Protein AF-A0A2G5UUX1-F1 (afdb_monomer_lite)

pLDDT: mean 92.78, std 3.65, range [79.94, 97.56]

Radius of gyration: 23.16 Å; chains: 1; bounding box: 45×52×59 Å

Organism: NCBI:txid1611254

InterPro domains:
  IPR014729 Rossmann-like alpha/beta/alpha sandwich fold [G3DSA:3.40.50.620] (133-205)
  IPR056596 FAD synthase, middle domain [PF24102] (56-131)

Foldseek 3Di:
DKDWAWFADPPPRDIDPDTWIDDPLDTHFDPPVVRNVRNCVRCVCVNQPPVNDQAKDKDKWFFQDACVVCVVVVVVLCVVCVVQAKDKDWDADPPDPQGGIMIMIMGSDPVSVVVSVVSVCVSQPVTTTDDDPCCLPPVQVVVVVVLVCCCPVVVVVVVSVVVVVLLVVLLVVCVVDPPVPDDQDCPPDPVSVVVVSSNSNNVVD

Sequence (205 aa):
MSQLLWGTQKVDGRVSTFPVVRVANVVALPGVPKFCERAFDELQDQLFPVEERQSMFFDTIYTDLDEFDFSRRLADVAARFEEQNVQIGSYPELKNKFFKTKLTIETESAESMEAVRIALKELLVGHIVYYDSHAWTDTVAKWRAFKKRELVEAKNVDFVRKLEEAEKIVEDIVERYPLDQIALSFNGGKDCTVLLHLLRLKVDE

Secondary structure (DSSP, 8-state):
-EEEE--B-TTT-PBPSSPEEEETTEEE--SSHHHHHHHHHHHHHHHS-GGGPPP-EEEEEEESS-HHHHHHHHHHHHHHTGGGT-EEEEEE-TT-SS-SEEEEEEES-HHHHHHHHHHHHHHTTTTEE---TTTTSSHHHHHHHHHHHHHHTS--HHHHHHHHHHHHHHHHHHHHS-GGG------S-HHHHHHHHHHHHHHH-

Structure (mmCIF, N/CA/C/O backbone):
data_AF-A0A2G5UUX1-F1
#
_entry.id   AF-A0A2G5UUX1-F1
#
loop_
_atom_site.group_PDB
_atom_site.id
_atom_site.type_symbol
_atom_site.label_atom_id
_atom_site.label_alt_id
_atom_site.label_comp_id
_atom_site.label_asym_id
_atom_site.label_entity_id
_atom_site.label_seq_id
_atom_site.pdbx_PDB_ins_code
_atom_site.Cartn_x
_atom_site.Cartn_y
_atom_site.Cartn_z
_atom_site.occupancy
_atom_site.B_iso_or_equiv
_atom_site.auth_seq_id
_atom_site.auth_comp_id
_atom_site.auth_asym_id
_atom_site.auth_atom_id
_atom_site.pdbx_PDB_model_num
ATOM 1 N N . MET A 1 1 ? 4.733 -29.248 -29.992 1.00 79.94 1 MET A N 1
ATOM 2 C CA . MET A 1 1 ? 4.113 -30.357 -29.231 1.00 79.94 1 MET A CA 1
ATOM 3 C C . MET A 1 1 ? 3.101 -29.750 -28.265 1.00 79.94 1 MET A C 1
ATOM 5 O O . MET A 1 1 ? 3.407 -28.706 -27.695 1.00 79.94 1 MET A O 1
ATOM 9 N N . SER A 1 2 ? 1.898 -30.317 -28.161 1.00 91.19 2 SER A N 1
ATOM 10 C CA . SER A 1 2 ? 0.847 -29.864 -27.238 1.00 91.19 2 SER A CA 1
ATOM 11 C C . SER A 1 2 ? 0.887 -30.667 -25.938 1.00 91.19 2 SER A C 1
ATOM 13 O O . SER A 1 2 ? 1.108 -31.875 -25.981 1.00 91.19 2 SER A O 1
ATOM 15 N N . GLN A 1 3 ? 0.646 -30.020 -24.802 1.00 95.06 3 GLN A N 1
ATOM 16 C CA . GLN A 1 3 ? 0.650 -30.629 -23.473 1.00 95.06 3 GLN A CA 1
ATOM 17 C C . GLN A 1 3 ? -0.507 -30.082 -22.629 1.00 95.06 3 GLN A C 1
ATOM 19 O O . GLN A 1 3 ? -0.872 -28.915 -22.749 1.00 95.06 3 GLN A O 1
ATOM 24 N N . LEU A 1 4 ? -1.056 -30.927 -21.756 1.00 94.19 4 LEU A N 1
ATOM 25 C CA . LEU A 1 4 ? -1.967 -30.513 -20.691 1.00 94.19 4 LEU A CA 1
ATOM 26 C C . LEU A 1 4 ? -1.161 -30.199 -19.427 1.00 94.19 4 LEU A C 1
ATOM 28 O O . LEU A 1 4 ? -0.394 -31.042 -18.959 1.00 94.19 4 LEU A O 1
ATOM 32 N N . LEU A 1 5 ? -1.334 -28.994 -18.896 1.00 94.00 5 LEU A N 1
ATOM 33 C CA . LEU A 1 5 ? -0.771 -28.548 -17.628 1.00 94.00 5 LEU A CA 1
ATOM 34 C C . LEU A 1 5 ? -1.827 -28.683 -16.537 1.00 94.00 5 LEU A C 1
ATOM 36 O O . LEU A 1 5 ? -2.960 -28.228 -16.703 1.00 94.00 5 LEU A O 1
ATOM 40 N N . TRP A 1 6 ? -1.447 -29.292 -15.421 1.00 93.94 6 TRP A N 1
ATOM 41 C CA . TRP A 1 6 ? -2.326 -29.504 -14.278 1.00 93.94 6 TRP A CA 1
ATOM 42 C C . TRP A 1 6 ? -1.834 -28.649 -13.119 1.00 93.94 6 TRP A C 1
ATOM 44 O O . TRP A 1 6 ? -0.710 -28.827 -12.655 1.00 93.94 6 TRP A O 1
ATOM 54 N N . GLY A 1 7 ? -2.663 -27.698 -12.694 1.00 89.62 7 GLY A N 1
ATOM 55 C CA . GLY A 1 7 ? -2.360 -26.826 -11.565 1.00 89.62 7 GLY A CA 1
ATOM 56 C C . GLY A 1 7 ? -2.456 -27.559 -10.230 1.00 89.62 7 GLY A C 1
ATOM 57 O O . GLY A 1 7 ? -3.168 -28.559 -10.122 1.00 89.62 7 GLY A O 1
ATOM 58 N N . THR A 1 8 ? -1.779 -27.043 -9.209 1.00 89.81 8 THR A N 1
ATOM 59 C CA . THR A 1 8 ? -1.881 -27.537 -7.829 1.00 89.81 8 THR A CA 1
ATOM 60 C C . THR A 1 8 ? -2.400 -26.419 -6.936 1.00 89.81 8 THR A C 1
ATOM 62 O O . THR A 1 8 ? -1.819 -25.339 -6.884 1.00 89.81 8 THR A O 1
ATOM 65 N N . GLN A 1 9 ? -3.496 -26.665 -6.219 1.00 84.75 9 GLN A N 1
ATOM 66 C CA . GLN A 1 9 ? -4.064 -25.697 -5.284 1.00 84.75 9 GLN A CA 1
ATOM 67 C C . GLN A 1 9 ? -3.117 -25.468 -4.109 1.00 84.75 9 GLN A C 1
ATOM 69 O O . GLN A 1 9 ? -2.777 -26.404 -3.391 1.00 84.75 9 GLN A O 1
ATOM 74 N N . LYS A 1 10 ? -2.741 -24.211 -3.861 1.00 81.25 10 LYS A N 1
ATOM 75 C CA . LYS A 1 10 ? -1.845 -23.856 -2.749 1.00 81.25 10 LYS A CA 1
ATOM 76 C C . LYS A 1 10 ? -2.452 -24.084 -1.363 1.00 81.25 10 LYS A C 1
ATOM 78 O O . LYS A 1 10 ? -1.713 -24.265 -0.405 1.00 81.25 10 LYS A O 1
ATOM 83 N N . VAL A 1 11 ? -3.782 -24.073 -1.253 1.00 80.31 11 VAL A N 1
ATOM 84 C CA . VAL A 1 11 ? -4.490 -24.182 0.035 1.00 80.31 11 VAL A CA 1
ATOM 85 C C . VAL A 1 11 ? -4.439 -25.603 0.602 1.00 80.31 11 VAL A C 1
ATOM 87 O O . VAL A 1 11 ? -4.232 -25.776 1.798 1.00 80.31 11 VAL A O 1
ATOM 90 N N . ASP A 1 12 ? -4.646 -26.619 -0.238 1.00 86.25 12 ASP A N 1
ATOM 91 C CA . ASP A 1 12 ? -4.802 -28.013 0.200 1.00 86.25 12 ASP A CA 1
ATOM 92 C C . ASP A 1 12 ? -3.979 -29.024 -0.619 1.00 86.25 12 ASP A C 1
ATOM 94 O O . ASP A 1 12 ? -4.073 -30.231 -0.392 1.00 86.25 12 ASP A O 1
ATOM 98 N N . GLY A 1 13 ? -3.172 -28.552 -1.574 1.00 85.44 13 GLY A N 1
ATOM 99 C CA . GLY A 1 13 ? -2.327 -29.384 -2.430 1.00 85.44 13 GLY A CA 1
ATOM 100 C C . GLY A 1 13 ? -3.093 -30.203 -3.471 1.00 85.44 13 GLY A C 1
ATOM 101 O O . GLY A 1 13 ? -2.495 -31.057 -4.129 1.00 85.44 13 GLY A O 1
ATOM 102 N N . ARG A 1 14 ? -4.407 -29.999 -3.640 1.00 87.69 14 ARG A N 1
ATOM 103 C CA . ARG A 1 14 ? -5.189 -30.775 -4.608 1.00 87.69 14 ARG A CA 1
ATOM 104 C C . ARG A 1 14 ? -4.885 -30.348 -6.035 1.00 87.69 14 ARG A C 1
ATOM 106 O O . ARG A 1 14 ? -4.893 -29.163 -6.363 1.00 87.69 14 ARG A O 1
ATOM 113 N N . VAL A 1 15 ? -4.718 -31.340 -6.903 1.00 87.19 15 VAL A N 1
ATOM 114 C CA . VAL A 1 15 ? -4.602 -31.119 -8.346 1.00 87.19 15 VAL A CA 1
ATOM 115 C C . VAL A 1 15 ? -5.897 -30.499 -8.875 1.00 87.19 15 VAL A C 1
ATOM 117 O O . VAL A 1 15 ? -7.000 -30.880 -8.472 1.00 87.19 15 VAL A O 1
ATOM 120 N N . SER A 1 16 ? -5.757 -29.519 -9.760 1.00 86.81 16 SER A N 1
ATOM 121 C CA . SER A 1 16 ? -6.872 -28.841 -10.406 1.00 86.81 16 SER A CA 1
ATOM 122 C C . SER A 1 16 ? -7.723 -29.829 -11.199 1.00 86.81 16 SER A C 1
ATOM 124 O O . SER A 1 16 ? -7.222 -30.778 -11.800 1.00 86.81 16 SER A O 1
ATOM 126 N N . THR A 1 17 ? -9.033 -29.606 -11.214 1.00 85.38 17 THR A N 1
ATOM 127 C CA . THR A 1 17 ? -9.977 -30.478 -11.933 1.00 85.38 17 THR A CA 1
ATOM 128 C C . THR A 1 17 ? -9.978 -30.228 -13.438 1.00 85.38 17 THR A C 1
ATOM 130 O O . THR A 1 17 ? -10.385 -31.105 -14.200 1.00 85.38 17 THR A O 1
ATOM 133 N N . PHE A 1 18 ? -9.499 -29.061 -13.872 1.00 85.69 18 PHE A N 1
ATOM 134 C CA . PHE A 1 18 ? -9.455 -28.660 -15.272 1.00 85.69 18 PHE A CA 1
ATOM 135 C C . PHE A 1 18 ? -8.015 -28.324 -15.681 1.00 85.69 18 PHE A C 1
ATOM 137 O O . PHE A 1 18 ? -7.389 -27.481 -15.035 1.00 85.69 18 PHE A O 1
ATOM 144 N N . PRO A 1 19 ? -7.478 -28.950 -16.744 1.00 91.25 19 PRO A N 1
ATOM 145 C CA . PRO A 1 19 ? -6.141 -28.644 -17.225 1.00 91.25 19 PRO A CA 1
ATOM 146 C C . PRO A 1 19 ? -6.123 -27.376 -18.084 1.00 91.25 19 PRO A C 1
ATOM 148 O O . PRO A 1 19 ? -7.104 -27.034 -18.748 1.00 91.25 19 PRO A O 1
ATOM 151 N N . VAL A 1 20 ? -4.960 -26.735 -18.150 1.00 94.56 20 VAL A N 1
ATOM 152 C CA . VAL A 1 20 ? -4.656 -25.659 -19.101 1.00 94.56 20 VAL A CA 1
ATOM 153 C C . VAL A 1 20 ? -3.854 -26.231 -20.268 1.00 94.56 20 VAL A C 1
ATOM 155 O O . VAL A 1 20 ? -2.943 -27.036 -20.080 1.00 94.56 20 VAL A O 1
ATOM 158 N N . VAL A 1 21 ? -4.178 -25.830 -21.496 1.00 94.81 21 VAL A N 1
ATOM 159 C CA . VAL A 1 21 ? -3.483 -26.319 -22.695 1.00 94.81 21 VAL A CA 1
ATOM 160 C C . VAL A 1 21 ? -2.252 -25.458 -22.974 1.00 94.81 21 VAL A C 1
ATOM 162 O O . VAL A 1 21 ? -2.359 -24.237 -23.096 1.00 94.81 21 VAL A O 1
ATOM 165 N N . ARG A 1 22 ? -1.094 -26.104 -23.145 1.00 95.00 22 ARG A N 1
ATOM 166 C CA . ARG A 1 22 ? 0.138 -25.492 -23.652 1.00 95.00 22 ARG A CA 1
ATOM 167 C C . ARG A 1 22 ? 0.478 -26.035 -25.035 1.00 95.00 22 ARG A C 1
ATOM 169 O O . ARG A 1 22 ? 0.525 -27.247 -25.239 1.00 95.00 22 ARG A O 1
ATOM 176 N N . VAL A 1 23 ? 0.783 -25.150 -25.975 1.00 94.94 23 VAL A N 1
ATOM 177 C CA . VAL A 1 23 ? 1.320 -25.490 -27.297 1.00 94.94 23 VAL A CA 1
ATOM 178 C C . VAL A 1 23 ? 2.610 -24.708 -27.489 1.00 94.94 23 VAL A C 1
ATOM 180 O O . VAL A 1 23 ? 2.579 -23.489 -27.621 1.00 94.94 23 VAL A O 1
ATOM 183 N N . ALA A 1 24 ? 3.746 -25.411 -27.500 1.00 90.50 24 ALA A N 1
ATOM 184 C CA . ALA A 1 24 ? 5.066 -24.773 -27.462 1.00 90.50 24 ALA A CA 1
ATOM 185 C C . ALA A 1 24 ? 5.166 -23.769 -26.290 1.00 90.50 24 ALA A C 1
ATOM 187 O O . ALA A 1 24 ? 5.010 -24.180 -25.142 1.00 90.50 24 ALA A O 1
ATOM 188 N N . ASN A 1 25 ? 5.393 -22.483 -26.565 1.00 89.12 25 ASN A N 1
ATOM 189 C CA . ASN A 1 25 ? 5.473 -21.402 -25.577 1.00 89.12 25 ASN A CA 1
ATOM 190 C C . ASN A 1 25 ? 4.138 -20.662 -25.351 1.00 89.12 25 ASN A C 1
ATOM 192 O O . ASN A 1 25 ? 4.116 -19.642 -24.671 1.00 89.12 25 ASN A O 1
ATOM 196 N N . VAL A 1 26 ? 3.030 -21.143 -25.923 1.00 93.12 26 VAL A N 1
ATOM 197 C CA . VAL A 1 26 ? 1.705 -20.524 -25.790 1.00 93.12 26 VAL A CA 1
ATOM 198 C C . VAL A 1 26 ? 0.869 -21.303 -24.783 1.00 93.12 26 VAL A C 1
ATOM 200 O O . VAL A 1 26 ? 0.695 -22.514 -24.924 1.00 93.12 26 VAL A O 1
ATOM 203 N N . VAL A 1 27 ? 0.323 -20.606 -23.787 1.00 94.38 27 VAL A N 1
ATOM 204 C CA . VAL A 1 27 ? -0.514 -21.172 -22.720 1.00 94.38 27 VAL A CA 1
ATOM 205 C C . VAL A 1 27 ? -1.900 -20.537 -22.793 1.00 94.38 27 VAL A C 1
ATOM 207 O O . VAL A 1 27 ? -2.038 -19.322 -22.687 1.00 94.38 27 VAL A O 1
ATOM 210 N N . ALA A 1 28 ? -2.933 -21.353 -23.002 1.00 94.25 28 ALA A N 1
ATOM 211 C CA . ALA A 1 28 ? -4.305 -20.887 -23.191 1.00 94.25 28 ALA A CA 1
ATOM 212 C C . ALA A 1 28 ? -5.069 -20.852 -21.858 1.00 94.25 28 ALA A C 1
ATOM 214 O O . ALA A 1 28 ? -5.700 -21.837 -21.472 1.00 94.25 28 ALA A O 1
ATOM 215 N N . LEU A 1 29 ? -5.001 -19.722 -21.149 1.00 94.19 29 LEU A N 1
ATOM 216 C CA . LEU A 1 29 ? -5.705 -19.527 -19.878 1.00 94.19 29 LEU A CA 1
ATOM 217 C C . LEU A 1 29 ? -7.225 -19.319 -20.071 1.00 94.19 29 LEU A C 1
ATOM 219 O O . LEU A 1 29 ? -7.659 -18.857 -21.131 1.00 94.19 29 LEU A O 1
ATOM 223 N N . PRO A 1 30 ? -8.053 -19.641 -19.058 1.00 92.81 30 PRO A N 1
ATOM 224 C CA . PRO A 1 30 ? -9.496 -19.412 -19.108 1.00 92.81 30 PRO A CA 1
ATOM 225 C C . PRO A 1 30 ? -9.858 -17.939 -19.338 1.00 92.81 30 PRO A C 1
ATOM 227 O O . PRO A 1 30 ? -9.279 -17.049 -18.727 1.00 92.81 30 PRO A O 1
ATOM 230 N N . GLY A 1 31 ? -10.885 -17.676 -20.151 1.00 93.06 31 GLY A N 1
ATOM 231 C CA . GLY A 1 31 ? -11.322 -16.301 -20.437 1.00 93.06 31 GLY A CA 1
ATOM 232 C C . GLY A 1 31 ? -12.065 -15.602 -19.289 1.00 93.06 31 GLY A C 1
ATOM 233 O O . GLY A 1 31 ? -12.184 -14.381 -19.290 1.00 93.06 31 GLY A O 1
ATOM 234 N N . VAL A 1 32 ? -12.578 -16.349 -18.306 1.00 94.38 32 VAL A N 1
ATOM 235 C CA . VAL A 1 32 ? -13.240 -15.767 -17.126 1.00 94.38 32 VAL A CA 1
ATOM 236 C C . VAL A 1 32 ? -12.160 -15.336 -16.124 1.00 94.38 32 VAL A C 1
ATOM 238 O O . VAL A 1 32 ? -11.434 -16.218 -15.659 1.00 94.38 32 VAL A O 1
ATOM 241 N N . PRO A 1 33 ? -12.075 -14.049 -15.720 1.00 94.56 33 PRO A N 1
ATOM 242 C CA . PRO A 1 33 ? -10.978 -13.531 -14.891 1.00 94.56 33 PRO A CA 1
ATOM 243 C C . PRO A 1 33 ? -10.698 -14.356 -13.632 1.00 94.56 33 PRO A C 1
ATOM 245 O O . PRO A 1 33 ? -9.576 -14.799 -13.427 1.00 94.56 33 PRO A O 1
ATOM 248 N N . LYS A 1 34 ? -11.743 -14.707 -12.871 1.00 92.56 34 LYS A N 1
ATOM 249 C CA . LYS A 1 34 ? -11.620 -15.537 -11.661 1.00 92.56 34 LYS A CA 1
ATOM 250 C C . LYS A 1 34 ? -10.973 -16.907 -11.917 1.00 92.56 34 LYS A C 1
ATOM 252 O O . LYS A 1 34 ? -10.273 -17.432 -11.056 1.00 92.56 34 LYS A O 1
ATOM 257 N N . PHE A 1 35 ? -11.233 -17.522 -13.072 1.00 91.50 35 PHE A N 1
ATOM 258 C CA . PHE A 1 35 ? -10.617 -18.801 -13.438 1.00 91.50 35 PHE A CA 1
ATOM 259 C C . PHE A 1 35 ? -9.215 -18.616 -14.013 1.00 91.50 35 PHE A C 1
ATOM 261 O O . PHE A 1 35 ? -8.372 -19.476 -13.790 1.00 91.50 35 PHE A O 1
ATOM 268 N N . CYS A 1 36 ? -8.958 -17.504 -14.703 1.00 93.25 36 CYS A N 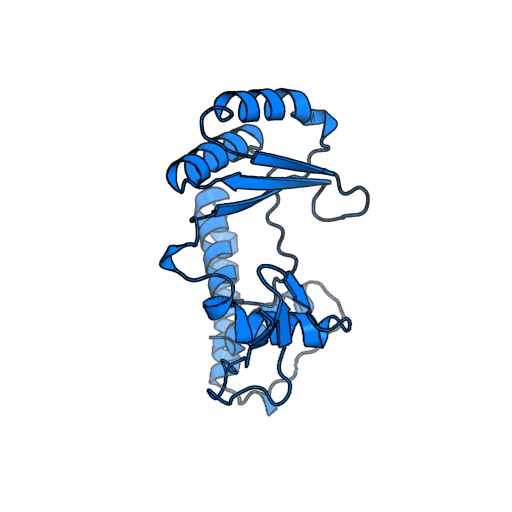1
ATOM 269 C CA . CYS A 1 36 ? -7.620 -17.120 -15.141 1.00 93.25 36 CYS A CA 1
ATOM 270 C C . CYS A 1 36 ? -6.683 -16.924 -13.942 1.00 93.25 36 CYS A C 1
ATOM 272 O O . CYS A 1 36 ? -5.655 -17.586 -13.870 1.00 93.25 36 CYS A O 1
ATOM 274 N N . GLU A 1 37 ? -7.080 -16.095 -12.971 1.00 93.00 37 GLU A N 1
ATOM 275 C CA . GLU A 1 37 ? -6.326 -15.818 -11.740 1.00 93.00 37 GLU A CA 1
ATOM 276 C C . GLU A 1 37 ? -6.022 -17.103 -10.973 1.00 93.00 37 GLU A C 1
ATOM 278 O O . GLU A 1 37 ? -4.878 -17.364 -10.609 1.00 93.00 37 GLU A O 1
ATOM 283 N N . ARG A 1 38 ? -7.041 -17.949 -10.789 1.00 90.62 38 ARG A N 1
ATOM 284 C CA . ARG A 1 38 ? -6.882 -19.247 -10.135 1.00 90.62 38 ARG A CA 1
ATOM 285 C C . ARG A 1 38 ? -5.919 -20.160 -10.895 1.00 90.62 38 ARG A C 1
ATOM 287 O O . ARG A 1 38 ? -5.028 -20.736 -10.284 1.00 90.62 38 ARG A O 1
ATOM 294 N N . ALA A 1 39 ? -6.094 -20.305 -12.208 1.00 92.44 39 ALA A N 1
ATOM 295 C CA . ALA A 1 39 ? -5.226 -21.150 -13.023 1.00 92.44 39 ALA A CA 1
ATOM 296 C C . ALA A 1 39 ? -3.779 -20.641 -13.017 1.00 92.44 39 ALA A C 1
ATOM 298 O O . ALA A 1 39 ? -2.856 -21.445 -12.945 1.00 92.44 39 ALA A O 1
ATOM 299 N N . PHE A 1 40 ? -3.582 -19.322 -13.056 1.00 92.44 40 PHE A N 1
ATOM 300 C CA . PHE A 1 40 ? -2.268 -18.705 -12.937 1.00 92.44 40 PHE A CA 1
ATOM 301 C C . PHE A 1 40 ? -1.644 -19.018 -11.577 1.00 92.44 40 PHE A C 1
ATOM 303 O O . PHE A 1 40 ? -0.518 -19.503 -11.537 1.00 92.44 40 PHE A O 1
ATOM 310 N N . ASP A 1 41 ? -2.376 -18.828 -10.474 1.00 91.50 41 ASP A N 1
ATOM 311 C CA . ASP A 1 41 ? -1.849 -19.099 -9.135 1.00 91.50 41 ASP A CA 1
ATOM 312 C C . ASP A 1 41 ? -1.419 -20.567 -8.962 1.00 91.50 41 ASP A C 1
ATOM 314 O O . ASP A 1 41 ? -0.340 -20.836 -8.434 1.00 91.50 41 ASP A O 1
ATOM 318 N N . GLU A 1 42 ? -2.220 -21.500 -9.482 1.00 92.62 42 GLU A N 1
ATOM 319 C CA . GLU A 1 42 ? -1.978 -22.946 -9.421 1.00 92.62 42 GLU A CA 1
ATOM 320 C C . GLU A 1 42 ? -0.842 -23.434 -10.348 1.00 92.62 42 GLU A C 1
ATOM 322 O O . GLU A 1 42 ? -0.297 -24.518 -10.126 1.00 92.62 42 GLU A O 1
ATOM 327 N N . LEU A 1 43 ? -0.512 -22.686 -11.409 1.00 92.69 43 LEU A N 1
ATOM 328 C CA . LEU A 1 43 ? 0.454 -23.086 -12.444 1.00 92.69 43 LEU A CA 1
ATOM 329 C C . LEU A 1 43 ? 1.732 -22.244 -12.470 1.00 92.69 43 LEU A C 1
ATOM 331 O O . LEU A 1 43 ? 2.669 -22.630 -13.166 1.00 92.69 43 LEU A O 1
ATOM 335 N N . GLN A 1 44 ? 1.795 -21.117 -11.756 1.00 90.12 44 GLN A N 1
ATOM 336 C CA . GLN A 1 44 ? 2.877 -20.136 -11.901 1.00 90.12 44 GLN A CA 1
ATOM 337 C C . GLN A 1 44 ? 4.278 -20.740 -11.768 1.00 90.12 44 GLN A C 1
ATOM 339 O O . GLN A 1 44 ? 5.140 -20.383 -12.553 1.00 90.12 44 GLN A O 1
ATOM 344 N N . ASP A 1 45 ? 4.497 -21.701 -10.866 1.00 88.25 45 ASP A N 1
ATOM 345 C CA . ASP A 1 45 ? 5.820 -22.312 -10.670 1.00 88.25 45 ASP A CA 1
ATOM 346 C C . ASP A 1 45 ? 6.206 -23.258 -11.823 1.00 88.25 45 ASP A C 1
ATOM 348 O O . ASP A 1 45 ? 7.384 -23.456 -12.104 1.00 88.25 45 ASP A O 1
ATOM 352 N N . GLN A 1 46 ? 5.218 -23.826 -12.528 1.00 89.25 46 GLN A N 1
ATOM 353 C CA . GLN A 1 46 ? 5.440 -24.616 -13.748 1.00 89.25 46 GLN A CA 1
ATOM 354 C C . GLN A 1 46 ? 5.646 -23.726 -14.979 1.00 89.25 46 GLN A C 1
ATOM 356 O O . GLN A 1 46 ? 6.294 -24.140 -15.942 1.00 89.25 46 GLN A O 1
ATOM 361 N N . LEU A 1 47 ? 5.019 -22.546 -14.987 1.00 89.69 47 LEU A N 1
ATOM 362 C CA . LEU A 1 47 ? 5.068 -21.593 -16.096 1.00 89.69 47 LEU A CA 1
ATOM 363 C C . LEU A 1 47 ? 6.289 -20.673 -16.021 1.00 89.69 47 LEU A C 1
ATOM 365 O O . LEU A 1 47 ? 6.820 -20.300 -17.062 1.00 89.69 47 LEU A O 1
ATOM 369 N N . PHE A 1 48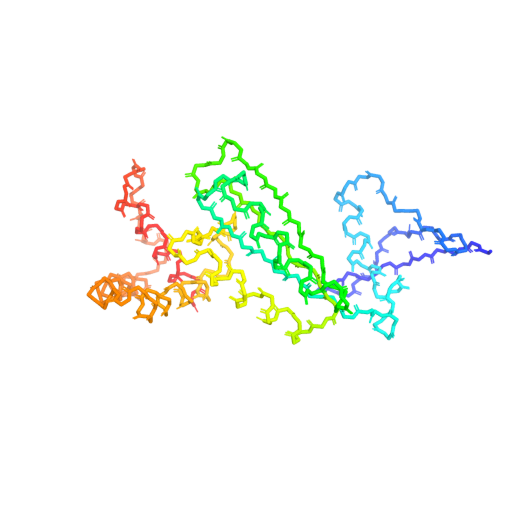 ? 6.714 -20.332 -14.807 1.00 88.12 48 PHE A N 1
ATOM 370 C CA . PHE A 1 48 ? 7.778 -19.385 -14.492 1.00 88.12 48 PHE A CA 1
ATOM 371 C C . PHE A 1 48 ? 8.659 -19.970 -13.373 1.00 88.12 48 PHE A C 1
ATOM 373 O O . PHE A 1 48 ? 8.511 -19.584 -12.205 1.00 88.12 48 PHE A O 1
ATOM 380 N N . PRO A 1 49 ? 9.544 -20.930 -13.705 1.00 86.62 49 PRO A N 1
ATOM 381 C CA . PRO A 1 49 ? 10.427 -21.576 -12.736 1.00 86.62 49 PRO A CA 1
ATOM 382 C C . PRO A 1 49 ? 11.248 -20.560 -11.948 1.00 86.62 49 PRO A C 1
ATOM 384 O O . PRO A 1 49 ? 11.690 -19.550 -12.495 1.00 86.62 49 PRO A O 1
ATOM 387 N N . VAL A 1 50 ? 11.469 -20.822 -10.657 1.00 83.81 50 VAL A N 1
ATOM 388 C CA . VAL A 1 50 ? 12.098 -19.860 -9.738 1.00 83.81 50 VAL A CA 1
ATOM 389 C C . VAL A 1 50 ? 13.488 -19.446 -10.198 1.00 83.81 50 VAL A C 1
ATOM 391 O O . VAL A 1 50 ? 13.867 -18.291 -10.045 1.00 83.81 50 VAL A O 1
ATOM 394 N N . GLU A 1 51 ? 14.216 -20.390 -10.778 1.00 84.50 51 GLU A N 1
ATOM 395 C CA . GLU A 1 51 ? 15.575 -20.242 -11.281 1.00 84.50 51 GLU A CA 1
ATOM 396 C C . GLU A 1 51 ? 15.645 -19.333 -12.516 1.00 84.50 51 GLU A C 1
ATOM 398 O O . GLU A 1 51 ? 16.692 -18.756 -12.797 1.00 84.50 51 GLU A O 1
ATOM 403 N N . GLU A 1 52 ? 14.532 -19.197 -13.240 1.00 85.06 52 GLU A N 1
ATOM 404 C CA . GLU A 1 52 ? 14.395 -18.354 -14.430 1.00 85.06 52 GLU A CA 1
ATOM 405 C C . GLU A 1 52 ? 13.803 -16.973 -14.098 1.00 85.06 52 GLU A C 1
ATOM 407 O O . GLU A 1 52 ? 13.756 -16.094 -14.961 1.00 85.06 52 GLU A O 1
ATOM 412 N N . ARG A 1 53 ? 13.352 -16.750 -12.853 1.00 83.00 53 ARG A N 1
ATOM 413 C CA . ARG A 1 53 ? 12.770 -15.469 -12.435 1.00 83.00 53 ARG A CA 1
ATOM 414 C C . ARG A 1 53 ? 13.863 -14.429 -12.213 1.00 83.00 53 ARG A C 1
ATOM 416 O O . ARG A 1 53 ? 14.729 -14.589 -11.357 1.00 83.00 53 ARG A O 1
ATOM 423 N N . GLN A 1 54 ? 13.762 -13.316 -12.931 1.00 81.69 54 GLN A N 1
ATOM 424 C CA . GLN A 1 54 ? 14.495 -12.104 -12.586 1.00 81.69 54 GLN A CA 1
ATOM 425 C C . GLN A 1 54 ? 13.853 -11.453 -11.356 1.00 81.69 54 GLN A C 1
ATOM 427 O O . GLN A 1 54 ? 12.626 -11.362 -11.255 1.00 81.69 54 GLN A O 1
ATOM 432 N N . SER A 1 55 ? 14.681 -11.014 -10.407 1.00 87.25 55 SER A N 1
ATOM 433 C CA . SER A 1 55 ? 14.215 -10.226 -9.267 1.00 87.25 55 SER A CA 1
ATOM 434 C C . SER A 1 55 ? 13.755 -8.862 -9.757 1.00 87.25 55 SER A C 1
ATOM 436 O O . SER A 1 55 ? 14.514 -8.157 -10.413 1.00 87.25 55 SER A O 1
ATOM 438 N N . MET A 1 56 ? 12.531 -8.483 -9.406 1.00 91.44 56 MET A N 1
ATOM 439 C CA . MET A 1 56 ? 11.964 -7.190 -9.758 1.00 91.44 56 MET A CA 1
ATOM 440 C C . MET A 1 56 ? 11.381 -6.548 -8.505 1.00 91.44 56 MET A C 1
ATOM 442 O O . MET A 1 56 ? 10.630 -7.173 -7.753 1.00 91.44 56 MET A O 1
ATOM 446 N N . PHE A 1 57 ? 11.766 -5.304 -8.271 1.00 94.75 57 PHE A N 1
ATOM 447 C CA . PHE A 1 57 ? 11.343 -4.494 -7.145 1.00 94.75 57 PHE A CA 1
ATOM 448 C C . PHE A 1 57 ? 10.384 -3.426 -7.648 1.00 94.75 57 PHE A C 1
ATOM 450 O O . PHE A 1 57 ? 10.643 -2.778 -8.662 1.00 94.75 57 PHE A O 1
ATOM 457 N N . PHE A 1 58 ? 9.305 -3.222 -6.896 1.00 95.88 58 PHE A N 1
ATOM 458 C CA . PHE A 1 58 ? 8.290 -2.216 -7.173 1.00 95.88 58 PHE A CA 1
ATOM 459 C C . PHE A 1 58 ? 8.072 -1.361 -5.928 1.00 95.88 58 PHE A C 1
ATOM 461 O O . PHE A 1 58 ? 7.935 -1.900 -4.829 1.00 95.88 58 PHE A O 1
ATOM 468 N N . ASP A 1 59 ? 7.994 -0.046 -6.098 1.00 95.69 59 ASP A N 1
ATOM 469 C CA . ASP A 1 59 ? 7.530 0.866 -5.051 1.00 95.69 59 ASP A CA 1
ATOM 470 C C . ASP A 1 59 ? 6.562 1.898 -5.642 1.00 95.69 59 ASP A C 1
ATOM 472 O O . ASP A 1 59 ? 6.462 2.098 -6.857 1.00 95.69 59 ASP A O 1
ATOM 476 N N . THR A 1 60 ? 5.778 2.528 -4.777 1.00 96.81 60 THR A N 1
ATOM 477 C CA . THR A 1 60 ? 4.820 3.562 -5.152 1.00 96.81 60 THR A CA 1
ATOM 478 C C . THR A 1 60 ? 4.885 4.718 -4.168 1.00 96.81 60 THR A C 1
ATOM 480 O O . THR A 1 60 ? 4.776 4.531 -2.957 1.00 96.81 60 THR A O 1
ATOM 483 N N . ILE A 1 61 ? 4.992 5.934 -4.699 1.00 96.50 61 ILE A N 1
ATOM 484 C CA . ILE A 1 61 ? 4.965 7.176 -3.925 1.00 96.50 61 ILE A CA 1
ATOM 485 C C . ILE A 1 61 ? 3.775 8.009 -4.390 1.00 96.50 61 ILE A C 1
ATOM 487 O O . ILE A 1 61 ? 3.568 8.192 -5.586 1.00 96.50 61 ILE A O 1
ATOM 491 N N . TYR A 1 62 ? 3.000 8.540 -3.450 1.00 96.94 62 TYR A N 1
ATOM 492 C CA . TYR A 1 62 ? 1.899 9.452 -3.748 1.00 96.94 62 TYR A CA 1
ATOM 493 C C . TYR A 1 62 ? 2.270 10.869 -3.327 1.00 96.94 62 TYR A C 1
ATOM 495 O O . TYR A 1 62 ? 2.959 11.065 -2.323 1.00 96.94 62 TYR A O 1
ATOM 503 N N . THR A 1 63 ? 1.795 11.862 -4.074 1.00 96.88 63 THR A N 1
ATOM 504 C CA . THR A 1 63 ? 2.000 13.276 -3.752 1.00 96.88 63 THR A CA 1
ATOM 505 C C . THR A 1 63 ? 0.742 14.108 -3.971 1.00 96.88 63 THR A C 1
ATOM 507 O O . THR A 1 63 ? -0.097 13.786 -4.816 1.00 96.88 63 THR A O 1
ATOM 510 N N . ASP A 1 64 ? 0.596 15.178 -3.191 1.00 96.19 64 ASP A N 1
ATOM 511 C CA . ASP A 1 64 ? -0.457 16.186 -3.339 1.00 96.19 64 ASP A CA 1
ATOM 512 C C . ASP A 1 64 ? -0.144 17.245 -4.416 1.00 96.19 64 ASP A C 1
ATOM 514 O O . ASP A 1 64 ? -0.968 18.129 -4.669 1.00 96.19 64 ASP A O 1
ATOM 518 N N . LEU A 1 65 ? 1.014 17.140 -5.076 1.00 95.75 65 LEU A N 1
ATOM 519 C CA . LEU A 1 65 ? 1.406 17.975 -6.208 1.00 95.75 65 LEU A CA 1
ATOM 520 C C . LEU A 1 65 ? 0.781 17.498 -7.519 1.00 95.75 65 LEU A C 1
ATOM 522 O O . LEU A 1 65 ? 0.672 16.296 -7.785 1.00 95.75 65 LEU A O 1
ATOM 526 N N . ASP A 1 66 ? 0.428 18.458 -8.371 1.00 92.94 66 ASP A N 1
ATOM 527 C CA . ASP A 1 66 ? 0.091 18.182 -9.762 1.00 92.94 66 ASP A CA 1
ATOM 528 C C . ASP A 1 66 ? 1.378 17.866 -10.537 1.00 92.94 66 ASP A C 1
ATOM 530 O O . ASP A 1 66 ? 2.413 18.502 -10.336 1.00 92.94 66 ASP A O 1
ATOM 534 N N . GLU A 1 67 ? 1.330 16.892 -11.446 1.00 87.62 67 GLU A N 1
ATOM 535 C CA . GLU A 1 67 ? 2.501 16.444 -12.216 1.00 87.62 67 GLU A CA 1
ATOM 536 C C . GLU A 1 67 ? 3.265 17.601 -12.884 1.00 87.62 67 GLU A C 1
ATOM 538 O O . GLU A 1 67 ? 4.500 17.646 -12.872 1.00 87.62 67 GLU A O 1
ATOM 543 N N . PHE A 1 68 ? 2.537 18.576 -13.434 1.00 89.44 68 PHE A N 1
ATOM 544 C CA . PHE A 1 68 ? 3.128 19.731 -14.106 1.00 89.44 68 PHE A CA 1
ATOM 545 C C . PHE A 1 68 ? 4.067 20.541 -13.197 1.00 89.44 68 PHE A C 1
ATOM 547 O O . PHE A 1 68 ? 5.051 21.090 -13.698 1.00 89.44 68 PHE A O 1
ATOM 554 N N . ASP A 1 69 ? 3.836 20.551 -11.880 1.00 91.62 69 ASP A N 1
ATOM 555 C CA . ASP A 1 69 ? 4.601 21.340 -10.905 1.00 91.62 69 ASP A CA 1
ATOM 556 C C . ASP A 1 69 ? 6.002 20.770 -10.625 1.00 91.62 69 ASP A C 1
ATOM 558 O O . ASP A 1 69 ? 6.898 21.471 -10.135 1.00 91.62 69 ASP A O 1
ATOM 562 N N . PHE A 1 70 ? 6.228 19.485 -10.915 1.00 93.56 70 PHE A N 1
ATOM 563 C CA . PHE A 1 70 ? 7.494 18.817 -10.602 1.00 93.56 70 PHE A CA 1
ATOM 564 C C . PHE A 1 70 ? 8.058 17.942 -11.726 1.00 93.56 70 PHE A C 1
ATOM 566 O O . PHE A 1 70 ? 9.191 17.483 -11.595 1.00 93.56 70 PHE A O 1
ATOM 573 N N . SER A 1 71 ? 7.355 17.802 -12.853 1.00 93.31 71 SER A N 1
ATOM 574 C CA . SER A 1 71 ? 7.762 17.024 -14.037 1.00 93.31 71 SER A CA 1
ATOM 575 C C . SER A 1 71 ? 9.214 17.240 -14.484 1.00 93.31 71 SER A C 1
ATOM 577 O O . SER A 1 71 ? 9.923 16.272 -14.737 1.00 93.31 71 SER A O 1
ATOM 579 N N . ARG A 1 72 ? 9.701 18.490 -14.536 1.00 93.81 72 ARG A N 1
ATOM 580 C CA . ARG A 1 72 ? 11.101 18.781 -14.911 1.00 93.81 72 ARG A CA 1
ATOM 581 C C . ARG A 1 72 ? 12.099 18.172 -13.932 1.00 93.81 72 ARG A C 1
ATOM 583 O O . ARG A 1 72 ? 13.012 17.472 -14.341 1.00 93.81 72 ARG A O 1
ATOM 590 N N . ARG A 1 73 ? 11.879 18.398 -12.636 1.00 94.69 73 ARG A N 1
ATOM 591 C CA . ARG A 1 73 ? 12.737 17.849 -11.581 1.00 94.69 73 ARG A CA 1
ATOM 592 C C . ARG A 1 73 ? 12.637 16.321 -11.518 1.00 94.69 73 ARG A C 1
ATOM 594 O O . ARG A 1 73 ? 13.624 15.661 -11.220 1.00 94.69 73 ARG A O 1
ATOM 601 N N . LEU A 1 74 ? 11.463 15.759 -11.815 1.00 95.44 74 LEU A N 1
ATOM 602 C CA . LEU A 1 74 ? 11.269 14.314 -11.937 1.00 95.44 74 LEU A CA 1
ATOM 603 C C . LEU A 1 74 ? 12.075 13.738 -13.108 1.00 95.44 74 LEU A C 1
ATOM 605 O O . LEU A 1 74 ? 12.713 12.703 -12.944 1.00 95.44 74 LEU A O 1
ATOM 609 N N . ALA A 1 75 ? 12.092 14.419 -14.258 1.00 95.00 75 ALA A N 1
ATOM 610 C CA . ALA A 1 75 ? 12.901 14.026 -15.408 1.00 95.00 75 ALA A CA 1
ATOM 611 C C . ALA A 1 75 ? 14.404 14.067 -15.087 1.00 95.00 75 ALA A C 1
ATOM 613 O O . ALA A 1 75 ? 15.122 13.135 -15.439 1.00 95.00 75 ALA A O 1
ATOM 614 N N . ASP A 1 76 ? 14.865 15.085 -14.351 1.00 95.44 76 ASP A N 1
ATOM 615 C CA . ASP A 1 76 ? 16.255 15.157 -13.880 1.00 95.44 76 ASP A CA 1
ATOM 616 C C . ASP A 1 76 ? 16.603 13.974 -12.959 1.00 95.44 76 ASP A C 1
ATOM 618 O O . ASP A 1 76 ? 17.697 13.417 -13.039 1.00 95.44 76 ASP A O 1
ATOM 622 N N . VAL A 1 77 ? 15.671 13.560 -12.089 1.00 95.19 77 VAL A N 1
ATOM 623 C CA . VAL A 1 77 ? 15.835 12.355 -11.262 1.00 95.19 77 VAL A CA 1
ATOM 624 C C . VAL A 1 77 ? 15.888 11.106 -12.139 1.00 95.19 77 VAL A C 1
ATOM 626 O O . VAL A 1 77 ? 16.818 10.325 -11.985 1.00 95.19 77 VAL A O 1
ATOM 629 N N . ALA A 1 78 ? 14.960 10.929 -13.080 1.00 94.88 78 ALA A N 1
ATOM 630 C CA . ALA A 1 78 ? 14.939 9.765 -13.967 1.00 94.88 78 ALA A CA 1
ATOM 631 C C . ALA A 1 78 ? 16.238 9.630 -14.782 1.00 94.88 78 ALA A C 1
ATOM 633 O O . ALA A 1 78 ? 16.815 8.547 -14.832 1.00 94.88 78 ALA A O 1
ATOM 634 N N . ALA A 1 79 ? 16.759 10.737 -15.320 1.00 95.44 79 ALA A N 1
ATOM 635 C CA . ALA A 1 79 ? 18.010 10.756 -16.078 1.00 95.44 79 ALA A CA 1
ATOM 636 C C . ALA A 1 79 ? 19.225 10.299 -15.247 1.00 95.44 79 ALA A C 1
ATOM 638 O O . ALA A 1 79 ? 20.130 9.654 -15.768 1.00 95.44 79 ALA A O 1
ATOM 639 N N . ARG A 1 80 ? 19.247 10.572 -13.933 1.00 94.81 80 ARG A N 1
ATOM 640 C CA . ARG A 1 80 ? 20.326 10.110 -13.035 1.00 94.81 80 ARG A CA 1
ATOM 641 C C . ARG A 1 80 ? 20.369 8.590 -12.867 1.00 94.81 80 ARG A C 1
ATOM 643 O O . ARG A 1 80 ? 21.402 8.070 -12.456 1.00 94.81 80 ARG A O 1
ATOM 650 N N . PHE A 1 81 ? 19.260 7.904 -13.129 1.00 94.94 81 PHE A N 1
ATOM 651 C CA . PHE A 1 81 ? 19.101 6.467 -12.904 1.00 94.94 81 PHE A CA 1
ATOM 652 C C . PHE A 1 81 ? 18.892 5.671 -14.201 1.00 94.94 81 PHE A C 1
ATOM 654 O O . PHE A 1 81 ? 18.661 4.464 -14.145 1.00 94.94 81 PHE A O 1
ATOM 661 N N . GLU A 1 82 ? 19.016 6.316 -15.364 1.00 89.81 82 GLU A N 1
ATOM 662 C CA . GLU A 1 82 ? 18.775 5.704 -16.676 1.00 89.81 82 GLU A CA 1
ATOM 663 C C . GLU A 1 82 ? 19.704 4.503 -16.934 1.00 89.81 82 GLU A C 1
ATOM 665 O O . GLU A 1 82 ? 19.251 3.437 -17.347 1.00 89.81 82 GLU A O 1
ATOM 670 N N . GLU A 1 83 ? 20.987 4.618 -16.578 1.00 90.56 83 GLU A N 1
ATOM 671 C CA . GLU A 1 83 ? 21.965 3.525 -16.714 1.00 90.56 83 GLU A CA 1
ATOM 672 C C . GLU A 1 83 ? 21.735 2.365 -15.727 1.00 90.56 83 GLU A C 1
ATOM 674 O O . GLU A 1 83 ? 22.280 1.278 -15.909 1.00 90.56 83 GLU A O 1
ATOM 679 N N . GLN A 1 84 ? 20.922 2.571 -14.686 1.00 89.94 84 GLN A N 1
ATOM 680 C CA . GLN A 1 84 ? 20.626 1.570 -13.655 1.00 89.94 84 GLN A CA 1
ATOM 681 C C . GLN A 1 84 ? 19.345 0.770 -13.938 1.00 89.94 84 GLN A C 1
ATOM 683 O O . GLN A 1 84 ? 18.867 0.050 -13.061 1.00 89.94 84 GLN A O 1
ATOM 688 N N . ASN A 1 85 ? 18.784 0.894 -15.147 1.00 89.94 85 ASN A N 1
ATOM 689 C CA . ASN A 1 85 ? 17.549 0.218 -15.554 1.00 89.94 85 ASN A CA 1
ATOM 690 C C . ASN A 1 85 ? 16.391 0.468 -14.564 1.00 89.94 85 ASN A C 1
ATOM 692 O O . ASN A 1 85 ? 15.651 -0.442 -14.187 1.00 89.94 85 ASN A O 1
ATOM 696 N N . VAL A 1 86 ? 16.277 1.709 -14.082 1.00 95.75 86 VAL A N 1
ATOM 697 C CA . VAL A 1 86 ? 15.167 2.151 -13.232 1.00 95.75 86 VAL A CA 1
ATOM 698 C C . VAL A 1 86 ? 14.099 2.779 -14.115 1.00 95.75 86 VAL A C 1
ATOM 700 O O . VAL A 1 86 ? 14.373 3.712 -14.869 1.00 95.75 86 VAL A O 1
ATOM 703 N N . GLN A 1 87 ? 12.860 2.325 -13.966 1.00 96.00 87 GLN A N 1
ATOM 704 C CA . GLN A 1 87 ? 11.698 2.937 -14.594 1.00 96.00 87 GLN A CA 1
ATOM 705 C C . GLN A 1 87 ? 10.898 3.717 -13.555 1.00 96.00 87 GLN A C 1
ATOM 707 O O . GLN A 1 87 ? 10.506 3.181 -12.521 1.00 96.00 87 GLN A O 1
ATOM 712 N N . ILE A 1 88 ? 10.653 4.995 -13.842 1.00 96.56 88 ILE A N 1
ATOM 713 C CA . ILE A 1 88 ? 9.818 5.871 -13.019 1.00 96.56 88 ILE A CA 1
ATOM 714 C C . ILE A 1 88 ? 8.598 6.267 -13.853 1.00 96.56 88 ILE A C 1
ATOM 716 O O . ILE A 1 88 ? 8.724 6.970 -14.854 1.00 96.56 88 ILE A O 1
ATOM 720 N N . GLY A 1 89 ? 7.417 5.809 -13.443 1.00 95.19 89 GLY A N 1
ATOM 721 C CA . GLY A 1 89 ? 6.134 6.187 -14.030 1.00 95.19 89 GLY A CA 1
ATOM 722 C C . GLY A 1 89 ? 5.461 7.302 -13.233 1.00 95.19 89 GLY A C 1
ATOM 723 O O . GLY A 1 89 ? 5.563 7.336 -12.009 1.00 95.19 89 GLY A O 1
ATOM 724 N N . SER A 1 90 ? 4.747 8.194 -13.920 1.00 94.94 90 SER A N 1
ATOM 725 C CA . SER A 1 90 ? 3.956 9.277 -13.325 1.00 94.94 90 SER A CA 1
ATOM 726 C C . SER A 1 90 ? 2.513 9.197 -13.815 1.00 94.94 90 SER A C 1
ATOM 728 O O . SER A 1 90 ? 2.262 9.100 -15.016 1.00 94.94 90 SER A O 1
ATOM 730 N N . TYR A 1 91 ? 1.566 9.190 -12.877 1.00 95.19 91 TYR A N 1
ATOM 731 C CA . TYR A 1 91 ? 0.142 8.989 -13.137 1.00 95.19 91 TYR A CA 1
ATOM 732 C C . TYR A 1 91 ? -0.690 10.029 -12.367 1.00 95.19 91 TYR A C 1
ATOM 734 O O . TYR A 1 91 ? -0.965 9.836 -11.177 1.00 95.19 91 TYR A O 1
ATOM 742 N N . PRO A 1 92 ? -1.089 11.146 -13.003 1.00 94.31 92 PRO A N 1
ATOM 743 C CA . PRO A 1 92 ? -1.964 12.137 -12.380 1.00 94.31 92 PRO A CA 1
ATOM 744 C C . PRO A 1 92 ? -3.404 11.612 -12.224 1.00 94.31 92 PRO A C 1
ATOM 746 O O . PRO A 1 92 ? -3.990 11.045 -13.148 1.00 94.31 92 PRO A O 1
ATOM 749 N N . GLU A 1 93 ? -4.016 11.854 -11.064 1.00 93.38 93 GLU A N 1
ATOM 750 C CA . GLU A 1 93 ? -5.372 11.433 -10.702 1.00 93.38 93 GLU A CA 1
ATOM 751 C C . GLU A 1 93 ? -6.270 12.629 -10.341 1.00 93.38 93 GLU A C 1
ATOM 753 O O . GLU A 1 93 ? -6.441 13.001 -9.184 1.00 93.38 93 GLU A O 1
ATOM 758 N N . LEU A 1 94 ? -6.952 13.186 -11.345 1.00 84.12 94 LEU A N 1
ATOM 759 C CA . LEU A 1 94 ? -7.776 14.401 -11.203 1.00 84.12 94 LEU A CA 1
ATOM 760 C C . LEU A 1 94 ? -8.957 14.292 -10.221 1.00 84.12 94 LEU A C 1
ATOM 762 O O . LEU A 1 94 ? -9.502 15.305 -9.789 1.00 84.12 94 LEU A O 1
ATOM 766 N N . LYS A 1 95 ? -9.432 13.075 -9.938 1.00 89.38 95 LYS A N 1
ATOM 767 C CA . LYS A 1 95 ? -10.647 12.833 -9.135 1.00 89.38 95 LYS A CA 1
ATOM 768 C C . LYS A 1 95 ? -10.353 12.283 -7.743 1.00 89.38 95 LYS A C 1
ATOM 770 O O . LYS A 1 95 ? -11.293 12.068 -6.972 1.00 89.38 95 LYS A O 1
ATOM 775 N N . ASN A 1 96 ? -9.088 12.030 -7.427 1.00 90.75 96 ASN A N 1
ATOM 776 C CA . ASN A 1 96 ? -8.711 11.502 -6.132 1.00 90.75 96 ASN A CA 1
ATOM 777 C C . ASN A 1 96 ? -8.679 12.642 -5.104 1.00 90.75 96 ASN A C 1
ATOM 779 O O . ASN A 1 96 ? -8.214 13.742 -5.381 1.00 90.75 96 ASN A O 1
ATOM 783 N N . LYS A 1 97 ? -9.255 12.404 -3.922 1.00 91.88 97 LYS A N 1
ATOM 784 C CA . LYS A 1 97 ? -9.322 13.413 -2.852 1.00 91.88 97 LYS A CA 1
ATOM 785 C C . LYS A 1 97 ? -8.127 13.357 -1.903 1.00 91.88 97 LYS A C 1
ATOM 787 O O . LYS A 1 97 ? -7.987 14.253 -1.079 1.00 91.88 97 LYS A O 1
ATOM 792 N N . PHE A 1 98 ? -7.330 12.293 -1.970 1.00 93.00 98 PHE A N 1
ATOM 793 C CA . PHE A 1 98 ? -6.243 12.032 -1.032 1.00 93.00 98 PHE A CA 1
ATOM 794 C C . PHE A 1 98 ? -4.889 12.466 -1.587 1.00 93.00 98 PHE A C 1
ATOM 796 O O . PHE A 1 98 ? -4.091 13.028 -0.849 1.00 93.00 98 PHE A O 1
ATOM 803 N N . PHE A 1 99 ? -4.643 12.237 -2.875 1.00 95.56 99 PHE A N 1
ATOM 804 C CA . PHE A 1 99 ? -3.421 12.636 -3.572 1.00 95.56 99 PHE A CA 1
ATOM 805 C C . PHE A 1 99 ? -3.763 13.122 -4.982 1.00 95.56 99 PHE A C 1
ATOM 807 O O . PHE A 1 99 ? -4.874 12.898 -5.458 1.00 95.56 99 PHE A O 1
ATOM 814 N N . LYS A 1 100 ? -2.807 13.770 -5.648 1.00 96.06 100 LYS A N 1
ATOM 815 C CA . LYS A 1 100 ? -2.965 14.259 -7.022 1.00 96.06 100 LYS A CA 1
ATOM 816 C C . LYS A 1 100 ? -2.153 13.477 -8.040 1.00 96.06 100 LYS A C 1
ATOM 818 O O . LYS A 1 100 ? -2.629 13.290 -9.152 1.00 96.06 100 LYS A O 1
ATOM 823 N N . THR A 1 101 ? -0.968 12.994 -7.672 1.00 96.81 101 THR A N 1
ATOM 824 C CA . THR A 1 101 ? -0.111 12.220 -8.581 1.00 96.81 101 THR A CA 1
ATOM 825 C C . THR A 1 101 ? 0.417 10.967 -7.890 1.00 96.81 101 THR A C 1
ATOM 827 O O . THR A 1 101 ? 0.879 11.023 -6.748 1.00 96.81 101 THR A O 1
ATOM 830 N N . LYS A 1 102 ? 0.345 9.828 -8.586 1.00 96.69 102 LYS A N 1
ATOM 831 C CA . LYS A 1 102 ? 0.959 8.555 -8.199 1.00 96.69 102 LYS A CA 1
ATOM 832 C C . LYS A 1 102 ? 2.230 8.348 -9.017 1.00 96.69 102 LYS A C 1
ATOM 834 O O . LYS A 1 102 ? 2.184 8.366 -10.243 1.00 96.69 102 LYS A O 1
ATOM 839 N N . LEU A 1 103 ? 3.342 8.100 -8.341 1.00 97.31 103 LEU A N 1
ATOM 840 C CA . LEU A 1 103 ? 4.601 7.691 -8.948 1.00 97.31 103 LEU A CA 1
ATOM 841 C C . LEU A 1 103 ? 4.809 6.195 -8.728 1.00 97.31 103 LEU A C 1
ATOM 843 O O . LEU A 1 103 ? 4.646 5.717 -7.605 1.00 97.31 103 LEU A O 1
ATOM 847 N N . THR A 1 104 ? 5.181 5.467 -9.775 1.00 97.31 104 THR A N 1
ATOM 848 C CA . THR A 1 104 ? 5.599 4.061 -9.681 1.00 97.31 104 THR A CA 1
ATOM 849 C C . THR A 1 104 ? 7.080 3.955 -9.982 1.00 97.31 104 THR A C 1
ATOM 851 O O . THR A 1 104 ? 7.586 4.661 -10.851 1.00 97.31 104 THR A O 1
ATOM 854 N N . ILE A 1 105 ? 7.772 3.086 -9.259 1.00 97.56 105 ILE A N 1
ATOM 855 C CA . ILE A 1 105 ? 9.199 2.837 -9.439 1.00 97.56 105 ILE A CA 1
ATOM 856 C C . ILE A 1 105 ? 9.362 1.345 -9.665 1.00 97.56 105 ILE A C 1
ATOM 858 O O . ILE A 1 105 ? 8.845 0.554 -8.876 1.00 97.56 105 ILE A O 1
ATOM 862 N N . GLU A 1 106 ? 10.083 0.976 -10.714 1.00 97.00 106 GLU A N 1
ATOM 863 C CA . GLU A 1 106 ? 10.368 -0.412 -11.064 1.00 97.00 106 GLU A CA 1
ATOM 864 C C . GLU A 1 106 ? 11.860 -0.558 -11.360 1.00 97.00 106 GLU A C 1
ATOM 866 O O . GLU A 1 106 ? 12.440 0.254 -12.082 1.00 97.00 106 GLU A O 1
ATOM 871 N N . THR A 1 107 ? 12.510 -1.561 -10.775 1.00 96.12 107 THR A N 1
ATOM 872 C CA . THR A 1 107 ? 13.925 -1.857 -11.043 1.00 96.12 107 THR A CA 1
ATOM 873 C C . THR A 1 107 ? 14.267 -3.291 -10.657 1.00 96.12 107 THR A C 1
ATOM 875 O O . THR A 1 107 ? 13.602 -3.903 -9.824 1.00 96.12 107 THR A O 1
ATOM 878 N N . GLU A 1 108 ? 15.331 -3.831 -11.238 1.00 93.75 108 GLU A N 1
ATOM 879 C CA . GLU A 1 108 ? 15.861 -5.161 -10.921 1.00 93.75 108 GLU A CA 1
ATOM 880 C C . GLU A 1 108 ? 16.838 -5.148 -9.726 1.00 93.75 108 GLU A C 1
ATOM 882 O O . GLU A 1 108 ? 17.258 -6.199 -9.242 1.00 93.75 108 GLU A O 1
ATOM 887 N N . SER A 1 109 ? 17.192 -3.962 -9.212 1.00 93.88 109 SER A N 1
ATOM 888 C CA . SER A 1 109 ? 18.162 -3.791 -8.126 1.00 93.88 109 SER A CA 1
ATOM 889 C C . SER A 1 109 ? 17.529 -3.194 -6.869 1.00 93.88 109 SER A C 1
ATOM 891 O O . SER A 1 109 ? 16.991 -2.087 -6.884 1.00 93.88 109 SER A O 1
ATOM 893 N N . ALA A 1 110 ? 17.668 -3.897 -5.740 1.00 93.88 110 ALA A N 1
ATOM 894 C CA . ALA A 1 110 ? 17.244 -3.395 -4.431 1.00 93.88 110 ALA A CA 1
ATOM 895 C C . ALA A 1 110 ? 18.008 -2.124 -4.015 1.00 93.88 110 ALA A C 1
ATOM 897 O O . ALA A 1 110 ? 17.451 -1.252 -3.351 1.00 93.88 110 ALA A O 1
ATOM 898 N N . GLU A 1 111 ? 19.278 -2.009 -4.411 1.00 94.75 111 GLU A N 1
ATOM 899 C CA . GLU A 1 111 ? 20.109 -0.839 -4.119 1.00 94.75 111 GLU A CA 1
ATOM 900 C C . GLU A 1 111 ? 19.629 0.384 -4.907 1.00 94.75 111 GLU A C 1
ATOM 902 O O . GLU A 1 111 ? 19.427 1.454 -4.329 1.00 94.75 111 GLU A O 1
ATOM 907 N N . SER A 1 112 ? 19.365 0.212 -6.207 1.00 95.56 112 SER A N 1
ATOM 908 C CA . SER A 1 112 ? 18.808 1.274 -7.050 1.00 95.56 112 SER A CA 1
ATOM 909 C C . SER A 1 112 ? 17.418 1.691 -6.577 1.00 95.56 112 SER A C 1
ATOM 911 O O . SER A 1 112 ? 17.128 2.884 -6.549 1.00 95.56 112 SER A O 1
ATOM 913 N N . MET A 1 113 ? 16.587 0.741 -6.130 1.00 96.25 113 MET A N 1
ATOM 914 C CA . MET A 1 113 ? 15.275 1.037 -5.549 1.00 96.25 113 MET A CA 1
ATOM 915 C C . MET A 1 113 ? 15.397 1.997 -4.362 1.00 96.25 113 MET A C 1
ATOM 917 O O . MET A 1 113 ? 14.735 3.034 -4.333 1.00 96.25 113 MET A O 1
ATOM 921 N N . GLU A 1 114 ? 16.267 1.691 -3.397 1.00 96.12 114 GLU A N 1
ATOM 922 C CA . GLU A 1 114 ? 16.432 2.545 -2.218 1.00 96.12 114 GLU A CA 1
ATOM 923 C C . GLU A 1 114 ? 17.031 3.912 -2.588 1.00 96.12 114 GLU A C 1
ATOM 925 O O . GLU A 1 114 ? 16.562 4.942 -2.101 1.00 96.12 114 GLU A O 1
ATOM 930 N N . ALA A 1 115 ? 18.001 3.957 -3.506 1.00 96.44 115 ALA A N 1
ATOM 931 C CA . ALA A 1 115 ? 18.596 5.211 -3.970 1.00 96.44 115 ALA A CA 1
ATOM 932 C C . ALA A 1 115 ? 17.570 6.134 -4.657 1.00 96.44 115 ALA A C 1
ATOM 934 O O . ALA A 1 115 ? 17.507 7.332 -4.363 1.00 96.44 115 ALA A O 1
ATOM 935 N N . VAL A 1 116 ? 16.732 5.581 -5.539 1.00 96.88 116 VAL A N 1
ATOM 936 C CA . VAL A 1 116 ? 15.665 6.318 -6.238 1.00 96.88 116 VAL A CA 1
ATOM 937 C C . VAL A 1 116 ? 14.606 6.784 -5.250 1.00 96.88 116 VAL A C 1
ATOM 939 O O . VAL A 1 116 ? 14.158 7.930 -5.308 1.00 96.88 116 VAL A O 1
ATOM 942 N N . ARG A 1 117 ? 14.237 5.928 -4.295 1.00 96.00 117 ARG A N 1
ATOM 943 C CA . ARG A 1 117 ? 13.277 6.254 -3.242 1.00 96.00 117 ARG A CA 1
ATOM 944 C C . ARG A 1 117 ? 13.741 7.433 -2.394 1.00 96.00 117 ARG A C 1
ATOM 946 O O . ARG A 1 117 ? 12.937 8.321 -2.118 1.00 96.00 117 ARG A O 1
ATOM 953 N N . ILE A 1 118 ? 15.015 7.475 -2.006 1.00 96.06 118 ILE A N 1
ATOM 954 C CA . ILE A 1 118 ? 15.598 8.616 -1.286 1.00 96.06 118 ILE A CA 1
ATOM 955 C C . ILE A 1 118 ? 15.519 9.879 -2.149 1.00 96.06 118 ILE A C 1
ATOM 957 O O . ILE A 1 118 ? 14.978 10.885 -1.695 1.00 96.06 118 ILE A O 1
ATOM 961 N N . ALA A 1 119 ? 15.960 9.816 -3.409 1.00 96.81 119 ALA A N 1
ATOM 962 C CA . ALA A 1 119 ? 15.945 10.967 -4.313 1.00 96.81 119 ALA A CA 1
ATOM 963 C C . ALA A 1 119 ? 14.528 11.526 -4.549 1.00 96.81 119 ALA A C 1
ATOM 965 O O . ALA A 1 119 ? 14.327 12.740 -4.561 1.00 96.81 119 ALA A O 1
ATOM 966 N N . LEU A 1 120 ? 13.527 10.655 -4.703 1.00 96.62 120 LEU A N 1
ATOM 967 C CA . LEU A 1 120 ? 12.132 11.066 -4.863 1.00 96.62 120 LEU A CA 1
ATOM 968 C C . LEU A 1 120 ? 11.540 11.619 -3.565 1.00 96.62 120 LEU A C 1
ATOM 970 O O . LEU A 1 120 ? 10.788 12.592 -3.608 1.00 96.62 120 LEU A O 1
ATOM 974 N N . LYS A 1 121 ? 11.898 11.056 -2.406 1.00 94.50 121 LYS A N 1
ATOM 975 C CA . LYS A 1 121 ? 11.492 11.614 -1.111 1.00 94.50 121 LYS A CA 1
ATOM 976 C C . LYS A 1 121 ? 12.074 13.006 -0.884 1.00 94.50 121 LYS A C 1
ATOM 978 O O . LYS A 1 121 ? 11.359 13.871 -0.394 1.00 94.50 121 LYS A O 1
ATOM 983 N N . GLU A 1 122 ? 13.330 13.230 -1.266 1.00 95.62 122 GLU A N 1
ATOM 984 C CA . GLU A 1 122 ? 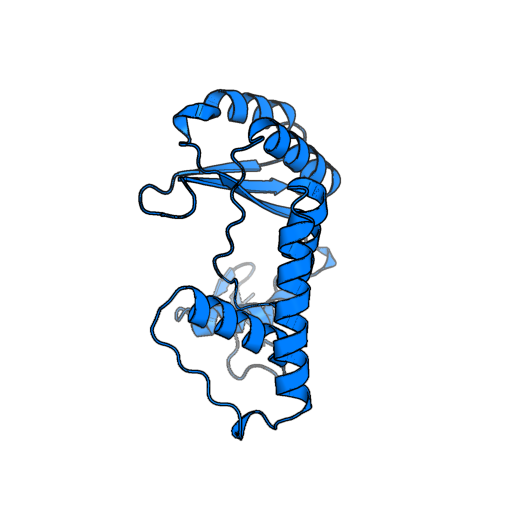13.977 14.547 -1.231 1.00 95.62 122 GLU A CA 1
ATOM 985 C C . GLU A 1 122 ? 13.316 15.540 -2.198 1.00 95.62 122 GLU A C 1
ATOM 987 O O . GLU A 1 122 ? 13.085 16.698 -1.847 1.00 95.62 122 GLU A O 1
ATOM 992 N N . LEU A 1 123 ? 12.955 15.090 -3.402 1.00 95.38 123 LEU A N 1
ATOM 993 C CA . LEU A 1 123 ? 12.239 15.908 -4.381 1.00 95.38 123 LEU A CA 1
ATOM 994 C C . LEU A 1 123 ? 10.862 16.368 -3.867 1.00 95.38 123 LEU A C 1
ATOM 996 O O . LEU A 1 123 ? 10.435 17.491 -4.153 1.00 95.38 123 LEU A O 1
ATOM 1000 N N . LEU A 1 124 ? 10.179 15.491 -3.129 1.00 95.81 124 LEU A N 1
ATOM 1001 C CA . LEU A 1 124 ? 8.796 15.648 -2.677 1.00 95.81 124 LEU A CA 1
ATOM 1002 C C . LEU A 1 124 ? 8.683 15.986 -1.183 1.00 95.81 124 LEU A C 1
ATOM 1004 O O . LEU A 1 124 ? 7.633 15.761 -0.580 1.00 95.81 124 LEU A O 1
ATOM 1008 N N . VAL A 1 125 ? 9.737 16.519 -0.560 1.00 93.25 125 VAL A N 1
ATOM 1009 C CA . VAL A 1 125 ? 9.703 16.900 0.862 1.00 93.25 125 VAL A CA 1
ATOM 1010 C C . VAL A 1 125 ? 8.504 17.810 1.140 1.00 93.25 125 VAL A C 1
ATOM 1012 O O . VAL A 1 125 ? 8.296 18.813 0.464 1.00 93.25 125 VAL A O 1
ATOM 1015 N N . GLY A 1 126 ? 7.710 17.444 2.150 1.00 92.31 126 GLY A N 1
ATOM 1016 C CA . GLY A 1 126 ? 6.496 18.169 2.541 1.00 92.31 126 GLY A CA 1
ATOM 1017 C C . GLY A 1 126 ? 5.258 17.879 1.685 1.00 92.31 126 GLY A C 1
ATOM 1018 O O . GLY A 1 126 ? 4.173 18.308 2.057 1.00 92.31 126 GLY A O 1
ATOM 1019 N N . HIS A 1 127 ? 5.407 17.116 0.601 1.00 95.25 127 HIS A N 1
ATOM 1020 C CA . HIS A 1 127 ? 4.358 16.820 -0.379 1.00 95.25 127 HIS A CA 1
ATOM 1021 C C . HIS A 1 127 ? 4.074 15.322 -0.541 1.00 95.25 127 HIS A C 1
ATOM 1023 O O . HIS A 1 127 ? 3.280 14.925 -1.395 1.00 95.25 127 HIS A O 1
ATOM 1029 N N . ILE A 1 128 ? 4.732 14.468 0.247 1.00 94.94 128 ILE A N 1
ATOM 1030 C CA . ILE A 1 128 ? 4.466 13.027 0.265 1.00 94.94 128 ILE A CA 1
ATOM 1031 C C . ILE A 1 128 ? 3.122 12.775 0.945 1.00 94.94 128 ILE A C 1
ATOM 1033 O O . ILE A 1 128 ? 2.891 13.194 2.080 1.00 94.94 128 ILE A O 1
ATOM 1037 N N . VAL A 1 129 ? 2.269 12.011 0.271 1.00 95.00 129 VAL A N 1
ATOM 1038 C CA . VAL A 1 129 ? 0.999 11.528 0.803 1.00 95.00 129 VAL A CA 1
ATOM 1039 C C . VAL A 1 129 ? 1.123 10.044 1.126 1.00 95.00 129 VAL A C 1
ATOM 1041 O O . VAL A 1 129 ? 1.490 9.226 0.285 1.00 95.00 129 VAL A O 1
ATOM 1044 N N . TYR A 1 130 ? 0.759 9.674 2.351 1.00 92.56 130 TYR A N 1
ATOM 1045 C CA . TYR A 1 130 ? 0.662 8.278 2.765 1.00 92.56 130 TYR A CA 1
ATOM 1046 C C . TYR A 1 130 ? -0.738 7.751 2.459 1.00 92.56 130 TYR A C 1
ATOM 1048 O O . TYR A 1 130 ? -1.648 7.864 3.278 1.00 92.56 130 TYR A O 1
ATOM 1056 N N . TYR A 1 131 ? -0.904 7.204 1.256 1.00 93.56 131 TYR A N 1
ATOM 1057 C CA . TYR A 1 131 ? -2.162 6.633 0.791 1.00 93.56 131 TYR A CA 1
ATOM 1058 C C . TYR A 1 131 ? -2.088 5.106 0.720 1.00 93.56 131 TYR A C 1
ATOM 1060 O O . TYR A 1 131 ? -1.135 4.542 0.184 1.00 93.56 131 TYR A O 1
ATOM 1068 N N . ASP A 1 132 ? -3.124 4.448 1.234 1.00 91.44 132 ASP A N 1
ATOM 1069 C CA . ASP A 1 132 ? -3.296 3.001 1.168 1.00 91.44 132 ASP A CA 1
ATOM 1070 C C . ASP A 1 132 ? -4.735 2.683 0.753 1.00 91.44 132 ASP A C 1
ATOM 1072 O O . ASP A 1 132 ? -5.687 2.927 1.499 1.00 91.44 132 ASP A O 1
ATOM 1076 N N . SER A 1 133 ? -4.895 2.140 -0.454 1.00 90.19 133 SER A N 1
ATOM 1077 C CA . SER A 1 133 ? -6.197 1.741 -0.991 1.00 90.19 133 SER A CA 1
ATOM 1078 C C . SER A 1 133 ? -6.771 0.489 -0.326 1.00 90.19 133 SER A C 1
ATOM 1080 O O . SER A 1 133 ? -7.950 0.211 -0.517 1.00 90.1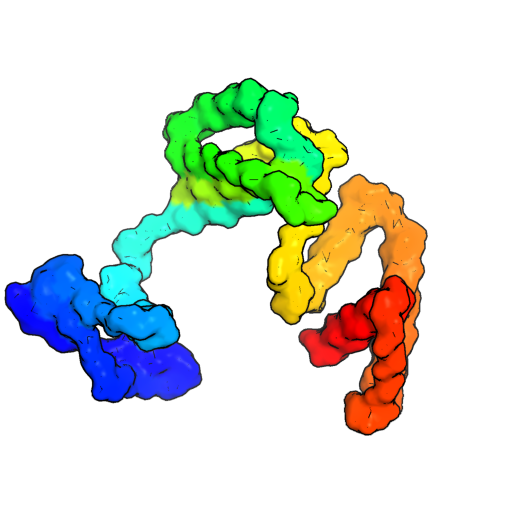9 133 SER A O 1
ATOM 1082 N N . HIS A 1 134 ? -5.968 -0.235 0.461 1.00 92.25 134 HIS A N 1
ATOM 1083 C CA . HIS A 1 134 ? -6.319 -1.473 1.155 1.00 92.25 134 HIS A CA 1
ATOM 1084 C C . HIS A 1 134 ? -5.974 -1.383 2.649 1.00 92.25 134 HIS A C 1
ATOM 1086 O O . HIS A 1 134 ? -5.455 -2.327 3.244 1.00 92.25 134 HIS A O 1
ATOM 1092 N N . ALA A 1 135 ? -6.282 -0.250 3.288 1.00 88.50 135 ALA A N 1
ATOM 1093 C CA . ALA A 1 135 ? -5.963 0.001 4.700 1.00 88.50 135 ALA A CA 1
ATOM 1094 C C . ALA A 1 135 ? -6.542 -1.037 5.691 1.00 88.50 135 ALA A C 1
ATOM 1096 O O . ALA A 1 135 ? -6.129 -1.085 6.846 1.00 88.50 135 ALA A O 1
ATOM 1097 N N . TRP A 1 136 ? -7.492 -1.872 5.255 1.00 88.75 136 TRP A N 1
ATOM 1098 C CA . TRP A 1 136 ? -8.089 -2.957 6.042 1.00 88.75 136 TRP A CA 1
ATOM 1099 C C . TRP A 1 136 ? -7.297 -4.276 6.023 1.00 88.75 136 TRP A C 1
ATOM 1101 O O . TRP A 1 136 ? -7.713 -5.225 6.685 1.00 88.75 136 TRP A O 1
ATOM 1111 N N . THR A 1 137 ? -6.206 -4.382 5.258 1.00 91.94 137 THR A N 1
ATOM 1112 C CA . THR A 1 137 ? -5.307 -5.552 5.274 1.00 91.94 137 THR A CA 1
ATOM 1113 C C . THR A 1 137 ? -4.075 -5.269 6.125 1.00 91.94 137 THR A C 1
ATOM 1115 O O . THR A 1 137 ? -3.629 -4.123 6.177 1.00 91.94 137 THR A O 1
ATOM 1118 N N . ASP A 1 138 ? -3.513 -6.296 6.774 1.00 92.88 138 ASP A N 1
ATOM 1119 C CA . ASP A 1 138 ? -2.292 -6.201 7.599 1.00 92.88 138 ASP A CA 1
ATOM 1120 C C . ASP A 1 138 ? -2.326 -5.033 8.602 1.00 92.88 138 ASP A C 1
ATOM 1122 O O . ASP A 1 138 ? -1.331 -4.339 8.836 1.00 92.88 138 ASP A O 1
ATOM 1126 N N . THR A 1 139 ? -3.513 -4.797 9.168 1.00 92.56 139 THR A N 1
ATOM 1127 C CA . THR A 1 139 ? -3.877 -3.615 9.962 1.00 92.56 139 THR A CA 1
ATOM 1128 C C . THR A 1 139 ? -2.875 -3.350 11.081 1.00 92.56 139 THR A C 1
ATOM 1130 O O . THR A 1 139 ? -2.383 -2.231 11.205 1.00 92.56 139 THR A O 1
ATOM 1133 N N . VAL A 1 140 ? -2.483 -4.385 11.830 1.00 93.75 140 VAL A N 1
ATOM 1134 C CA . VAL A 1 140 ? -1.515 -4.306 12.935 1.00 93.75 140 VAL A CA 1
ATOM 1135 C C . VAL A 1 140 ? -0.145 -3.815 12.465 1.00 93.75 140 VAL A C 1
ATOM 1137 O O . VAL A 1 140 ? 0.430 -2.889 13.045 1.00 93.75 140 VAL A O 1
ATOM 1140 N N . ALA A 1 141 ? 0.388 -4.398 11.390 1.00 94.94 141 ALA A N 1
ATOM 1141 C CA . ALA A 1 141 ? 1.698 -4.028 10.860 1.00 94.94 141 ALA A CA 1
ATOM 1142 C C . ALA A 1 141 ? 1.691 -2.590 10.319 1.00 94.94 141 ALA A C 1
ATOM 1144 O O . ALA A 1 141 ? 2.578 -1.792 10.643 1.00 94.94 141 ALA A O 1
ATOM 1145 N N . LYS A 1 142 ? 0.655 -2.234 9.552 1.00 94.19 142 LYS A N 1
ATOM 1146 C CA . LYS A 1 142 ? 0.480 -0.887 8.995 1.00 94.19 142 LYS A CA 1
ATOM 1147 C C . LYS A 1 142 ? 0.282 0.163 10.083 1.00 94.19 142 LYS A C 1
ATOM 1149 O O . LYS A 1 142 ? 0.859 1.246 9.997 1.00 94.19 142 LYS A O 1
ATOM 1154 N N . TRP A 1 143 ? -0.457 -0.166 11.138 1.00 94.12 143 TRP A N 1
ATOM 1155 C CA . TRP A 1 143 ? -0.664 0.712 12.284 1.00 94.12 143 TRP A CA 1
ATOM 1156 C C . TRP A 1 143 ? 0.631 0.998 13.045 1.00 94.12 143 TRP A C 1
ATOM 1158 O O . TRP A 1 143 ? 0.948 2.152 13.340 1.00 94.12 143 TRP A O 1
ATOM 1168 N N . ARG A 1 144 ? 1.444 -0.032 13.303 1.00 94.19 144 ARG A N 1
ATOM 1169 C CA . ARG A 1 144 ? 2.771 0.137 13.919 1.00 94.19 144 ARG A CA 1
ATOM 1170 C C . ARG A 1 144 ? 3.681 1.013 13.058 1.00 94.19 144 ARG A C 1
ATOM 1172 O O . ARG A 1 144 ? 4.359 1.895 13.586 1.00 94.19 144 ARG A O 1
ATOM 1179 N N . ALA A 1 145 ? 3.665 0.815 11.739 1.00 94.12 145 ALA A N 1
ATOM 1180 C CA . ALA A 1 145 ? 4.410 1.654 10.804 1.00 94.12 145 ALA A CA 1
ATOM 1181 C C . ALA A 1 145 ? 3.922 3.115 10.817 1.00 94.12 145 ALA A C 1
ATOM 1183 O O . ALA A 1 145 ? 4.749 4.028 10.839 1.00 94.12 145 ALA A O 1
ATOM 1184 N N . PHE A 1 146 ? 2.604 3.340 10.871 1.00 94.19 146 PHE A N 1
ATOM 1185 C CA . PHE A 1 146 ? 2.001 4.664 11.035 1.00 94.19 146 PHE A CA 1
ATOM 1186 C C . PHE A 1 146 ? 2.496 5.348 12.317 1.00 94.19 146 PHE A C 1
ATOM 1188 O O . PHE A 1 146 ? 3.066 6.433 12.235 1.00 94.19 146 PHE A O 1
ATOM 1195 N N . LYS A 1 147 ? 2.384 4.698 13.483 1.00 94.75 147 LYS A N 1
ATOM 1196 C CA . LYS A 1 147 ? 2.843 5.272 14.762 1.00 94.75 147 LYS A CA 1
ATOM 1197 C C . LYS A 1 147 ? 4.332 5.597 14.758 1.00 94.75 147 LYS A C 1
ATOM 1199 O O . LYS A 1 147 ? 4.728 6.679 15.186 1.00 94.75 147 LYS A O 1
ATOM 1204 N N . LYS A 1 148 ? 5.162 4.687 14.234 1.00 94.88 148 LYS A N 1
ATOM 1205 C CA . LYS A 1 148 ? 6.608 4.911 14.099 1.00 94.88 148 LYS A CA 1
ATOM 1206 C C . LYS A 1 148 ? 6.895 6.148 13.251 1.00 94.88 148 LYS A C 1
ATOM 1208 O O . LYS A 1 148 ? 7.747 6.952 13.621 1.00 94.88 148 LYS A O 1
ATOM 1213 N N . ARG A 1 149 ? 6.183 6.308 12.137 1.00 92.69 149 ARG A N 1
ATOM 1214 C CA . ARG A 1 149 ? 6.323 7.474 11.268 1.00 92.69 149 ARG A CA 1
ATOM 1215 C C . ARG A 1 149 ? 5.905 8.765 11.969 1.00 92.69 149 ARG A C 1
ATOM 1217 O O . ARG A 1 149 ? 6.665 9.727 11.946 1.00 92.69 149 ARG A O 1
ATOM 1224 N N . GLU A 1 150 ? 4.744 8.785 12.619 1.00 93.88 150 GLU A N 1
ATOM 1225 C CA . GLU A 1 150 ? 4.266 9.963 13.354 1.00 93.88 150 GLU A CA 1
ATOM 1226 C C . GLU A 1 150 ? 5.245 10.383 14.457 1.00 93.88 150 GLU A C 1
ATOM 1228 O O . GLU A 1 150 ? 5.494 11.572 14.660 1.00 93.88 150 GLU A O 1
ATOM 1233 N N . LEU A 1 151 ? 5.859 9.411 15.132 1.00 92.94 151 LEU A N 1
ATOM 1234 C CA . LEU A 1 151 ? 6.844 9.664 16.176 1.00 92.94 151 LEU A CA 1
ATOM 1235 C C . LEU A 1 151 ? 8.173 10.201 15.620 1.00 92.94 151 LEU A C 1
ATOM 1237 O O . LEU A 1 151 ? 8.730 11.145 16.176 1.00 92.94 151 LEU A O 1
ATOM 1241 N N . VAL A 1 152 ? 8.695 9.593 14.550 1.00 89.94 152 VAL A N 1
ATOM 1242 C CA . VAL A 1 152 ? 10.048 9.868 14.035 1.00 89.94 152 VAL A CA 1
ATOM 1243 C C . VAL A 1 152 ? 10.063 11.023 13.036 1.00 89.94 152 VAL A C 1
ATOM 1245 O O . VAL A 1 152 ? 10.869 11.941 13.175 1.00 89.94 152 VAL A O 1
ATOM 1248 N N . GLU A 1 153 ? 9.193 10.980 12.028 1.00 84.00 153 GLU A N 1
ATOM 1249 C CA . GLU A 1 153 ? 9.184 11.944 10.923 1.00 84.00 153 GLU A CA 1
ATOM 1250 C C . GLU A 1 153 ? 8.410 13.208 11.308 1.00 84.00 153 GLU A C 1
ATOM 1252 O O . GLU A 1 153 ? 8.940 14.313 11.202 1.00 84.00 153 GLU A O 1
ATOM 1257 N N . ALA A 1 154 ? 7.183 13.050 11.816 1.00 82.81 154 ALA A N 1
ATOM 1258 C CA . ALA A 1 154 ? 6.323 14.184 12.158 1.00 82.81 154 ALA A CA 1
ATOM 1259 C C . ALA A 1 154 ? 6.579 14.750 13.568 1.00 82.81 154 ALA A C 1
ATOM 1261 O O . ALA A 1 154 ? 6.127 15.850 13.878 1.00 82.81 154 ALA A O 1
ATOM 1262 N N . LYS A 1 155 ? 7.323 14.024 14.419 1.00 90.44 155 LYS A N 1
ATOM 1263 C CA . LYS A 1 155 ? 7.607 14.382 15.825 1.00 90.44 155 LYS A CA 1
ATOM 1264 C C . LYS A 1 155 ? 6.338 14.627 16.653 1.00 90.44 155 LYS A C 1
ATOM 1266 O O . LYS A 1 155 ? 6.341 15.389 17.621 1.00 90.44 155 LYS A O 1
ATOM 1271 N N . ASN A 1 156 ? 5.261 13.930 16.309 1.00 93.88 156 ASN A N 1
ATOM 1272 C CA . ASN A 1 156 ? 3.935 14.054 16.901 1.00 93.88 156 ASN A CA 1
ATOM 1273 C C . ASN A 1 156 ? 3.806 13.222 18.194 1.00 93.88 156 ASN A C 1
ATOM 1275 O O . ASN A 1 156 ? 2.888 12.417 18.346 1.00 93.88 156 ASN A O 1
ATOM 1279 N N . VAL A 1 157 ? 4.728 13.412 19.145 1.00 94.75 157 VAL A N 1
ATOM 1280 C CA . VAL A 1 157 ? 4.841 12.588 20.369 1.00 94.75 157 VAL A CA 1
ATOM 1281 C C . VAL A 1 157 ? 3.538 12.568 21.174 1.00 94.75 157 VAL A C 1
ATOM 1283 O O . VAL A 1 157 ? 3.054 11.504 21.551 1.00 94.75 157 VAL A O 1
ATOM 1286 N N . ASP A 1 158 ? 2.929 13.735 21.399 1.00 96.31 158 ASP A N 1
ATOM 1287 C CA . ASP A 1 158 ? 1.679 13.838 22.161 1.00 96.31 158 ASP A CA 1
ATOM 1288 C C . ASP A 1 158 ? 0.490 13.172 21.468 1.00 96.31 158 ASP A C 1
ATOM 1290 O O . ASP A 1 158 ? -0.401 12.643 22.133 1.00 96.31 158 ASP A O 1
ATOM 1294 N N . PHE A 1 159 ? 0.457 13.206 20.136 1.00 95.12 159 PHE A N 1
ATOM 1295 C CA . PHE A 1 159 ? -0.583 12.538 19.364 1.00 95.12 159 PHE A CA 1
ATOM 1296 C C . PHE A 1 159 ? -0.440 11.020 19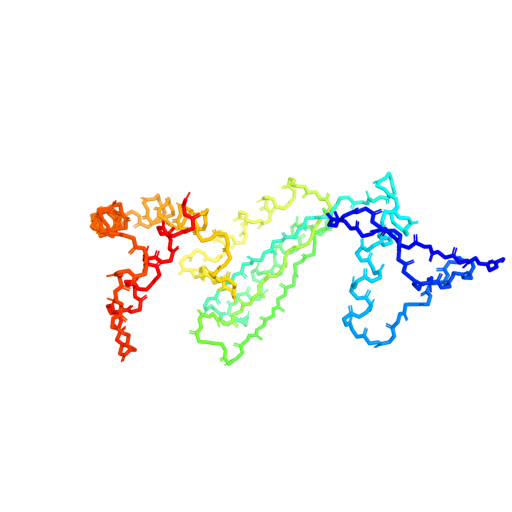.472 1.00 95.12 159 PHE A C 1
ATOM 1298 O O . PHE A 1 159 ? -1.417 10.350 19.795 1.00 95.12 159 PHE A O 1
ATOM 1305 N N . VAL A 1 160 ? 0.776 10.491 19.293 1.00 96.31 160 VAL A N 1
ATOM 1306 C CA . VAL A 1 160 ? 1.049 9.051 19.428 1.00 96.31 160 VAL A CA 1
ATOM 1307 C C . VAL A 1 160 ? 0.733 8.568 20.843 1.00 96.31 160 VAL A C 1
ATOM 1309 O O . VAL A 1 160 ? 0.064 7.552 20.990 1.00 96.31 160 VAL A O 1
ATOM 1312 N N . ARG A 1 161 ? 1.094 9.327 21.885 1.00 96.50 161 ARG A N 1
ATOM 1313 C CA . ARG A 1 161 ? 0.741 8.983 23.272 1.00 96.50 161 ARG A CA 1
ATOM 1314 C C . ARG A 1 161 ? -0.774 8.879 23.479 1.00 96.50 161 ARG A C 1
ATOM 1316 O O . ARG A 1 161 ? -1.248 7.910 24.059 1.00 96.50 161 ARG A O 1
ATOM 1323 N N . LYS A 1 162 ? -1.548 9.858 22.997 1.00 95.88 162 LYS A N 1
ATOM 1324 C CA . LYS A 1 162 ? -3.023 9.817 23.085 1.00 95.88 162 LYS A CA 1
ATOM 1325 C C . LYS A 1 162 ? -3.612 8.641 22.308 1.00 95.88 162 LYS A C 1
ATOM 1327 O O . LYS A 1 162 ? -4.639 8.096 22.700 1.00 95.88 162 LYS A O 1
ATOM 1332 N N . LEU A 1 163 ? -2.977 8.276 21.200 1.00 94.75 163 LEU A N 1
ATOM 1333 C CA . LEU A 1 163 ? -3.381 7.144 20.385 1.00 94.75 163 LEU A CA 1
ATOM 1334 C C . LEU A 1 163 ? -3.164 5.819 21.120 1.00 94.75 163 LEU A C 1
ATOM 1336 O O . LEU A 1 163 ? -4.071 4.997 21.166 1.00 94.75 163 LEU A O 1
ATOM 1340 N N . GLU A 1 164 ? -2.013 5.659 21.773 1.00 95.31 164 GLU A N 1
ATOM 1341 C CA . GLU A 1 164 ? -1.706 4.502 22.619 1.00 95.31 164 GLU A CA 1
ATOM 1342 C C . GLU A 1 164 ? -2.637 4.410 23.835 1.00 95.31 164 GLU A C 1
ATOM 1344 O O . GLU A 1 164 ? -3.091 3.324 24.188 1.00 95.31 164 GLU A O 1
ATOM 1349 N N . GLU A 1 165 ? -2.986 5.544 24.449 1.00 96.44 165 GLU A N 1
ATOM 1350 C CA . GLU A 1 165 ? -3.996 5.598 25.512 1.00 96.44 165 GLU A CA 1
ATOM 1351 C C . GLU A 1 165 ? -5.370 5.121 25.015 1.00 96.44 165 GLU A C 1
ATOM 1353 O O . GLU A 1 165 ? -6.036 4.346 25.700 1.00 96.44 165 GLU A O 1
ATOM 1358 N N . ALA A 1 166 ? -5.788 5.536 23.814 1.00 95.56 166 ALA A N 1
ATOM 1359 C CA . ALA A 1 166 ? -7.037 5.079 23.206 1.00 95.56 166 ALA A CA 1
ATOM 1360 C C . ALA A 1 166 ? -7.001 3.583 22.851 1.00 95.56 166 ALA A C 1
ATOM 1362 O O . ALA A 1 166 ? -7.974 2.875 23.103 1.00 95.56 166 ALA A O 1
ATOM 1363 N N . GLU A 1 167 ? -5.883 3.089 22.309 1.00 95.44 167 GLU A N 1
ATOM 1364 C CA . GLU A 1 167 ? -5.670 1.663 22.036 1.00 95.44 167 GLU A CA 1
ATOM 1365 C C . GLU A 1 167 ? -5.803 0.825 23.303 1.00 95.44 167 GLU A C 1
ATOM 1367 O O . GLU A 1 167 ? -6.497 -0.188 23.278 1.00 95.44 167 GLU A O 1
ATOM 1372 N N . LYS A 1 168 ? -5.199 1.274 24.409 1.00 96.75 168 LYS A N 1
ATOM 1373 C CA . LYS A 1 168 ? -5.267 0.578 25.694 1.00 96.75 168 LYS A CA 1
ATOM 1374 C C . LYS A 1 168 ? -6.699 0.455 26.209 1.00 96.75 168 LYS A C 1
ATOM 1376 O O . LYS A 1 168 ? -7.088 -0.598 26.689 1.00 96.75 168 LYS A O 1
ATOM 1381 N N . ILE A 1 169 ? -7.507 1.507 26.071 1.00 96.50 169 ILE A N 1
ATOM 1382 C CA . ILE A 1 169 ? -8.922 1.455 26.467 1.00 96.50 169 ILE A CA 1
ATOM 1383 C C . ILE A 1 169 ? -9.676 0.396 25.653 1.00 96.50 169 ILE A C 1
ATOM 1385 O O . ILE A 1 169 ? -10.505 -0.327 26.201 1.00 96.50 169 ILE A O 1
ATOM 1389 N N . VAL A 1 170 ? -9.417 0.307 24.345 1.00 96.06 170 VAL A N 1
ATOM 1390 C CA . VAL A 1 170 ? -10.066 -0.688 23.478 1.00 96.06 170 VAL A CA 1
ATOM 1391 C C . VAL A 1 170 ? -9.574 -2.102 23.796 1.00 96.06 170 VAL A C 1
ATOM 1393 O O . VAL A 1 170 ? -10.386 -3.021 23.840 1.00 96.06 170 VAL A O 1
ATOM 1396 N N . GLU A 1 171 ? -8.282 -2.265 24.070 1.00 95.81 171 GLU A N 1
ATOM 1397 C CA . GLU A 1 171 ? -7.673 -3.520 24.525 1.00 95.81 171 GLU A CA 1
ATOM 1398 C C . GLU A 1 171 ? -8.327 -4.014 25.820 1.00 95.81 171 GLU A C 1
ATOM 1400 O O . GLU A 1 171 ? -8.880 -5.110 25.832 1.00 95.81 171 GLU A O 1
ATOM 1405 N N . ASP A 1 172 ? -8.423 -3.159 26.844 1.00 96.88 172 ASP A N 1
ATOM 1406 C CA . ASP A 1 172 ? -9.083 -3.478 28.116 1.00 96.88 172 ASP A CA 1
ATOM 1407 C C . ASP A 1 172 ? -10.553 -3.923 27.918 1.00 96.88 172 ASP A C 1
ATOM 1409 O O . ASP A 1 172 ? -11.073 -4.750 28.671 1.00 96.88 172 ASP A O 1
ATOM 1413 N N . ILE A 1 173 ? -11.261 -3.375 26.918 1.00 95.75 173 ILE A N 1
ATOM 1414 C CA . ILE A 1 173 ? -12.645 -3.760 26.589 1.00 95.75 173 ILE A CA 1
ATOM 1415 C C . ILE A 1 173 ? -12.691 -5.149 25.943 1.00 95.75 173 ILE A C 1
ATOM 1417 O O . ILE A 1 173 ? -13.522 -5.966 26.348 1.00 95.75 173 ILE A O 1
ATOM 1421 N N . VAL A 1 174 ? -11.828 -5.410 24.957 1.00 95.56 174 VAL A N 1
ATOM 1422 C CA . VAL A 1 174 ? -11.777 -6.687 24.220 1.00 95.56 174 VAL A CA 1
ATOM 1423 C C . VAL A 1 174 ? -11.280 -7.828 25.112 1.00 95.56 174 VAL A C 1
ATOM 1425 O O . VAL A 1 174 ? -11.775 -8.946 25.000 1.00 95.56 174 VAL A O 1
ATOM 1428 N N . GLU A 1 175 ? -10.369 -7.559 26.049 1.00 95.62 175 GLU A N 1
ATOM 1429 C CA . GLU A 1 175 ? -9.930 -8.546 27.043 1.00 95.62 175 GLU A CA 1
ATOM 1430 C C . GLU A 1 175 ? -11.023 -8.870 28.069 1.00 95.62 175 GLU A C 1
ATOM 1432 O O . GLU A 1 175 ? -11.135 -10.002 28.546 1.00 95.62 175 GLU A O 1
ATOM 1437 N N . ARG A 1 176 ? -11.841 -7.877 28.436 1.00 97.25 176 ARG A N 1
ATOM 1438 C CA . ARG A 1 176 ? -12.860 -8.022 29.481 1.00 97.25 176 ARG A CA 1
ATOM 1439 C C . ARG A 1 176 ? -14.152 -8.667 28.991 1.00 97.25 176 ARG A C 1
ATOM 1441 O O . ARG A 1 176 ? -14.823 -9.331 29.785 1.00 97.25 176 ARG A O 1
ATOM 1448 N N . TYR A 1 177 ? -14.533 -8.440 27.737 1.00 96.56 177 TYR A N 1
ATOM 1449 C CA . TYR A 1 177 ? -15.807 -8.895 27.187 1.00 96.56 177 TYR A CA 1
ATOM 1450 C C . TYR A 1 177 ? -15.601 -9.710 25.905 1.00 96.56 177 TYR A C 1
ATOM 1452 O O . TYR A 1 177 ? -14.908 -9.251 24.999 1.00 96.56 177 TYR A O 1
ATOM 1460 N N . PRO A 1 178 ? -16.252 -10.880 25.773 1.00 94.50 178 PRO A N 1
ATOM 1461 C CA . PRO A 1 178 ? -16.344 -11.586 24.498 1.00 94.50 178 PRO A CA 1
ATOM 1462 C C . PRO A 1 178 ? -16.888 -10.687 23.376 1.00 94.50 178 PRO A C 1
ATOM 1464 O O . PRO A 1 178 ? -17.747 -9.838 23.618 1.00 94.50 178 PRO A O 1
ATOM 1467 N N . LEU A 1 179 ? -16.426 -10.891 22.135 1.00 93.88 179 LEU A N 1
ATOM 1468 C CA . LEU A 1 179 ? -16.785 -10.030 20.995 1.00 93.88 179 LEU A CA 1
ATOM 1469 C C . LEU A 1 179 ? -18.295 -9.964 20.720 1.00 93.88 179 LEU A C 1
ATOM 1471 O O . LEU A 1 179 ? -18.795 -8.925 20.300 1.00 93.88 179 LEU A O 1
ATOM 1475 N N . ASP A 1 180 ? -19.032 -11.044 20.979 1.00 95.62 180 ASP A N 1
ATOM 1476 C CA . ASP A 1 180 ? -20.492 -11.108 20.833 1.00 95.62 180 ASP A CA 1
ATOM 1477 C C . ASP A 1 180 ? -21.254 -10.291 21.895 1.00 95.62 180 ASP A C 1
ATOM 1479 O O . ASP A 1 180 ? -22.458 -10.070 21.759 1.00 95.62 180 ASP A O 1
ATOM 1483 N N . GLN A 1 181 ? -20.558 -9.795 22.922 1.00 96.00 181 GLN A N 1
ATOM 1484 C CA . GLN A 1 181 ? -21.085 -8.901 23.956 1.00 96.00 181 GLN A CA 1
ATOM 1485 C C . GLN A 1 181 ? -20.675 -7.435 23.748 1.00 96.00 181 GLN A C 1
ATOM 1487 O O . GLN A 1 181 ? -21.060 -6.572 24.540 1.00 96.00 181 GLN A O 1
ATOM 1492 N N . ILE A 1 182 ? -19.920 -7.126 22.689 1.00 94.94 182 ILE A N 1
ATOM 1493 C CA . ILE A 1 182 ? -19.481 -5.766 22.366 1.00 94.94 182 ILE A CA 1
ATOM 1494 C C . ILE A 1 182 ? -20.381 -5.188 21.271 1.00 94.94 182 ILE A C 1
ATOM 1496 O O . ILE A 1 182 ? -20.495 -5.730 20.174 1.00 94.94 182 ILE A O 1
ATOM 1500 N N . ALA A 1 183 ? -20.991 -4.035 21.552 1.00 92.81 183 ALA A N 1
ATOM 1501 C CA . ALA A 1 183 ? -21.769 -3.276 20.579 1.00 92.81 183 ALA A CA 1
ATOM 1502 C C . ALA A 1 183 ? -21.066 -1.956 20.244 1.00 92.81 183 ALA A C 1
ATOM 1504 O O . ALA A 1 183 ? -20.804 -1.139 21.127 1.00 92.81 183 ALA A O 1
ATOM 1505 N N . LEU A 1 184 ? -20.804 -1.723 18.956 1.00 90.69 184 LEU A N 1
ATOM 1506 C CA . LEU A 1 184 ? -20.256 -0.467 18.455 1.00 90.69 184 LEU A CA 1
ATOM 1507 C C . LEU A 1 184 ? -21.352 0.341 17.749 1.00 90.69 184 LEU A C 1
ATOM 1509 O O . LEU A 1 184 ? -21.948 -0.118 16.777 1.00 90.69 184 LEU A O 1
ATOM 1513 N N . SER A 1 185 ? -21.597 1.567 18.213 1.00 91.19 185 SER A N 1
ATOM 1514 C CA . SER A 1 185 ? -22.505 2.496 17.533 1.00 91.19 185 SER A CA 1
ATOM 1515 C C . SER A 1 185 ? -21.758 3.247 16.432 1.00 91.19 185 SER A C 1
ATOM 1517 O O . SER A 1 185 ? -20.863 4.043 16.717 1.00 91.19 185 SER A O 1
ATOM 1519 N N . PHE A 1 186 ? -22.124 2.999 15.173 1.00 90.19 186 PHE A N 1
ATOM 1520 C CA . PHE A 1 186 ? -21.525 3.652 14.012 1.00 90.19 186 PHE A CA 1
ATOM 1521 C C . PHE A 1 186 ? -22.519 4.624 13.374 1.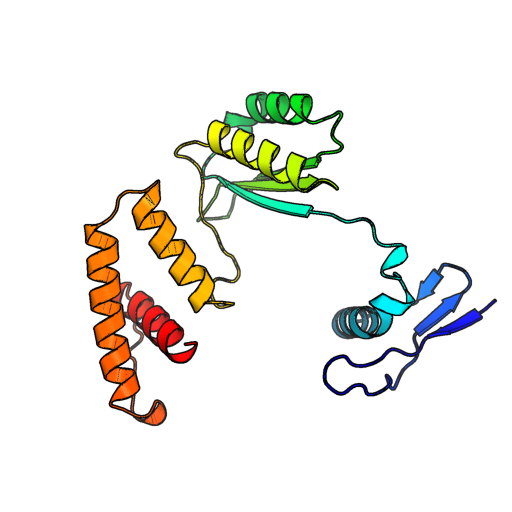00 90.19 186 PHE A C 1
ATOM 1523 O O . PHE A 1 186 ? -23.468 4.218 12.707 1.00 90.19 186 PHE A O 1
ATOM 1530 N N . ASN A 1 187 ? -22.304 5.922 13.587 1.00 90.50 187 ASN A N 1
ATOM 1531 C CA . ASN A 1 187 ? -23.153 6.992 13.051 1.00 90.50 187 ASN A CA 1
ATOM 1532 C C . ASN A 1 187 ? -22.488 7.773 11.901 1.00 90.50 187 ASN A C 1
ATOM 1534 O O . ASN A 1 187 ? -22.989 8.821 11.500 1.00 90.50 187 ASN A O 1
ATOM 1538 N N . GLY A 1 188 ? -21.344 7.295 11.395 1.00 88.38 188 GLY A N 1
ATOM 1539 C CA . GLY A 1 188 ? -20.547 7.970 10.363 1.00 88.38 188 GLY A CA 1
ATOM 1540 C C . GLY A 1 188 ? -19.775 9.200 10.860 1.00 88.38 188 GLY A C 1
ATOM 1541 O O . GLY A 1 188 ? -19.134 9.893 10.071 1.00 88.38 188 GLY A O 1
ATOM 1542 N N . GLY A 1 189 ? -19.817 9.490 12.163 1.00 93.56 189 GLY A N 1
ATOM 1543 C CA . GLY A 1 189 ? -18.983 10.504 12.795 1.00 93.56 189 GLY A CA 1
ATOM 1544 C C . GLY A 1 189 ? -17.501 10.123 12.786 1.00 93.56 189 GLY A C 1
ATOM 1545 O O . GLY A 1 189 ? -17.139 8.945 12.742 1.00 93.56 189 GLY A O 1
ATOM 1546 N N . LYS A 1 190 ? -16.627 11.130 12.879 1.00 92.50 190 LYS A N 1
ATOM 1547 C CA . LYS A 1 190 ? -15.169 10.922 12.907 1.00 92.50 190 LYS A CA 1
ATOM 1548 C C . LYS A 1 190 ? -14.754 10.022 14.074 1.00 92.50 190 LYS A C 1
ATOM 1550 O O . LYS A 1 190 ? -14.023 9.061 13.865 1.00 92.50 190 LYS A O 1
ATOM 1555 N N . ASP A 1 191 ? -15.307 10.269 15.257 1.00 91.44 191 ASP A N 1
ATOM 1556 C CA . ASP A 1 191 ? -14.936 9.548 16.478 1.00 91.44 191 ASP A CA 1
ATOM 1557 C C . ASP A 1 191 ? -15.317 8.064 16.404 1.00 91.44 191 ASP A C 1
ATOM 1559 O O . ASP A 1 191 ? -14.489 7.195 16.663 1.00 91.44 191 ASP A O 1
ATOM 1563 N N . CYS A 1 192 ? -16.542 7.752 15.958 1.00 91.69 192 CYS A N 1
ATOM 1564 C CA . CYS A 1 192 ? -16.974 6.359 15.801 1.00 91.69 192 CYS A CA 1
ATOM 1565 C C . CYS A 1 192 ? -16.225 5.630 14.673 1.00 91.69 192 CYS A C 1
ATOM 1567 O O . CYS A 1 192 ? -16.040 4.419 14.747 1.00 91.69 192 CYS A O 1
ATOM 1569 N N . THR A 1 193 ? -15.751 6.364 13.658 1.00 92.31 193 THR A N 1
ATOM 1570 C CA . THR A 1 193 ? -14.925 5.809 12.578 1.00 92.31 193 THR A CA 1
ATOM 1571 C C . THR A 1 193 ? -13.546 5.428 13.093 1.00 92.31 193 THR A C 1
ATOM 1573 O O . THR A 1 193 ? -13.093 4.313 12.852 1.00 92.31 193 THR A O 1
ATOM 1576 N N . VAL A 1 194 ? -12.899 6.305 13.864 1.00 92.25 194 VAL A N 1
ATOM 1577 C CA . VAL A 1 194 ? -11.618 5.982 14.508 1.00 92.25 194 VAL A CA 1
ATOM 1578 C C . VAL A 1 194 ? -11.783 4.797 15.459 1.00 92.25 194 VAL A C 1
ATOM 1580 O O . VAL A 1 194 ? -11.000 3.854 15.391 1.00 92.25 194 VAL A O 1
ATOM 1583 N N . LEU A 1 195 ? -12.832 4.795 16.288 1.00 93.81 195 LEU A N 1
ATOM 1584 C CA . LEU A 1 195 ? -13.088 3.707 17.232 1.00 93.81 195 LEU A CA 1
ATOM 1585 C C . LEU A 1 195 ? -13.321 2.360 16.529 1.00 93.81 195 LEU A C 1
ATOM 1587 O O . LEU A 1 195 ? -12.813 1.346 16.997 1.00 93.81 195 LEU A O 1
ATOM 1591 N N . LEU A 1 196 ? -14.025 2.343 15.390 1.00 93.31 196 LEU A N 1
ATOM 1592 C CA . LEU A 1 196 ? -14.192 1.141 14.566 1.00 93.31 196 LEU A CA 1
ATOM 1593 C C . LEU A 1 196 ? -12.840 0.567 14.124 1.00 93.31 196 LEU A C 1
ATOM 1595 O O . LEU A 1 196 ? -12.627 -0.641 14.209 1.00 93.31 196 LEU A O 1
ATOM 1599 N N . HIS A 1 197 ? -11.923 1.422 13.668 1.00 92.25 197 HIS A N 1
ATOM 1600 C CA . HIS A 1 197 ? -10.596 0.988 13.236 1.00 92.25 197 HIS A CA 1
ATOM 1601 C C . HIS A 1 197 ? -9.717 0.520 14.401 1.00 92.25 197 HIS A C 1
ATOM 1603 O O . HIS A 1 197 ? -9.008 -0.469 14.245 1.00 92.25 197 HIS A O 1
ATOM 1609 N N . LEU A 1 198 ? -9.794 1.166 15.570 1.00 94.19 198 LEU A N 1
ATOM 1610 C CA . LEU A 1 198 ? -9.087 0.711 16.773 1.00 94.19 198 LEU A CA 1
ATOM 1611 C C . LEU A 1 198 ? -9.627 -0.631 17.282 1.00 94.19 198 LEU A C 1
ATOM 1613 O O . LEU A 1 198 ? -8.847 -1.501 17.655 1.00 94.19 198 LEU A O 1
ATOM 1617 N N . LEU A 1 199 ? -10.948 -0.833 17.255 1.00 94.06 199 LEU A N 1
ATOM 1618 C CA . LEU A 1 199 ? -11.543 -2.126 17.595 1.00 94.06 199 LEU A CA 1
ATOM 1619 C C . LEU A 1 199 ? -11.087 -3.202 16.610 1.00 94.06 199 LEU A C 1
ATOM 1621 O O . LEU A 1 199 ? -10.669 -4.275 17.029 1.00 94.06 199 LEU A O 1
ATOM 1625 N N . ARG A 1 200 ? -11.109 -2.903 15.305 1.00 92.44 200 ARG A N 1
ATOM 1626 C CA . ARG A 1 200 ? -10.616 -3.825 14.278 1.00 92.44 200 ARG A CA 1
ATOM 1627 C C . ARG A 1 200 ? -9.150 -4.196 14.500 1.00 92.44 200 ARG A C 1
ATOM 1629 O O . ARG A 1 200 ? -8.826 -5.373 14.428 1.00 92.44 200 ARG A O 1
ATOM 1636 N N . LEU A 1 201 ? -8.303 -3.211 14.796 1.00 93.81 201 LEU A N 1
ATOM 1637 C CA . LEU A 1 201 ? -6.896 -3.421 15.126 1.00 93.81 201 LEU A CA 1
ATOM 1638 C C . LEU A 1 201 ? -6.741 -4.438 16.262 1.00 93.81 201 LEU A C 1
ATOM 1640 O O . LEU A 1 201 ? -5.978 -5.379 16.107 1.00 93.81 201 LEU A O 1
ATOM 1644 N N . LYS A 1 202 ? -7.485 -4.276 17.364 1.00 93.12 202 LYS A N 1
ATOM 1645 C CA . LYS A 1 202 ? -7.406 -5.170 18.531 1.00 93.12 202 LYS A CA 1
ATOM 1646 C C . LYS A 1 202 ? -7.999 -6.558 18.310 1.00 93.12 202 LYS A C 1
ATOM 1648 O O . LYS A 1 202 ? -7.620 -7.485 19.006 1.00 93.12 202 LYS A O 1
ATOM 1653 N N . VAL A 1 203 ? -8.904 -6.713 17.347 1.00 91.19 203 VAL A N 1
ATOM 1654 C CA . VAL A 1 203 ? -9.402 -8.034 16.926 1.00 91.19 203 VAL A CA 1
ATOM 1655 C C . VAL A 1 203 ? -8.401 -8.759 16.017 1.00 91.19 203 VAL A C 1
ATOM 1657 O O . VAL A 1 203 ? -8.412 -9.986 15.971 1.00 91.19 203 VAL A O 1
ATOM 1660 N N . ASP A 1 204 ? -7.566 -8.018 15.284 1.00 90.06 204 ASP A N 1
ATOM 1661 C CA . ASP A 1 204 ? -6.550 -8.573 14.381 1.00 90.06 204 ASP A CA 1
ATOM 1662 C C . ASP A 1 204 ? -5.199 -8.876 15.082 1.00 90.06 204 ASP A C 1
ATOM 1664 O O . ASP A 1 204 ? -4.332 -9.483 14.448 1.00 90.06 204 ASP A O 1
ATOM 1668 N N . GLU A 1 205 ? -4.990 -8.431 16.334 1.00 88.38 205 GLU A N 1
ATOM 1669 C CA . GLU A 1 205 ? -3.806 -8.755 17.168 1.00 88.38 205 GLU A CA 1
ATOM 1670 C C . GLU A 1 205 ? -3.863 -10.177 17.747 1.00 88.38 205 GLU A C 1
ATOM 1672 O O . GLU A 1 205 ? -2.790 -10.829 17.740 1.00 88.38 205 GLU A O 1
#